Protein AF-0000000081655761 (afdb_homodimer)

Foldseek 3Di:
DDPCPPPPPPPPPPPPPPPPPDPPPPPVPPPPQPKDWAAFAEWEKEAQDPVVVQCCCCVPVNWDKDDWDDDVVQQWIWMWTDDPRHIYIYTYGHDDPHPCVVVCVVVVGIGTAAIEIEMQDVQSVVVVCVVVVFDWPDPAFDQDPVRWTKIWTDCVSVVNHTYIYTHD/DDPPPPPPPPPPPPPPPPPPPDPPPPPVPPPPQPKDWAAFAEWEKEAQDPVVVQCCCCVPVNWDKDDWDDDVVQQWIWMWTDDPRHIYIYTYGHDDDHPCVVVCVVVVGIGTAAIEIEMQDVQSVVVVCVVVVFDWPDPAFDQDPVRWTKIWTDCVSVVNHTYIYTHD

Organism: Saccoglossus kowalevskii (NCBI:txid10224)

Structure (mmCIF, N/CA/C/O backbone):
data_AF-0000000081655761-model_v1
#
loop_
_entity.id
_entity.type
_entity.pdbx_description
1 polymer 'Methylmalonyl-CoA epimerase, mitochondrial-like'
#
loop_
_atom_site.group_PDB
_atom_site.id
_atom_site.type_symbol
_atom_site.label_atom_id
_atom_site.label_alt_id
_atom_site.label_comp_id
_atom_site.label_asym_id
_atom_site.label_entity_id
_atom_site.label_seq_id
_atom_site.pdbx_PDB_ins_code
_atom_site.Cartn_x
_atom_site.Cartn_y
_atom_site.Cartn_z
_atom_site.occupancy
_atom_site.B_iso_or_equiv
_atom_site.auth_seq_id
_atom_site.auth_comp_id
_atom_site.auth_asym_id
_atom_site.auth_atom_id
_atom_site.pdbx_PDB_model_num
ATOM 1 N N . MET A 1 1 ? 43.906 56.625 86.812 1 27.97 1 MET A N 1
ATOM 2 C CA . MET A 1 1 ? 43.844 56.688 85.375 1 27.97 1 MET A CA 1
ATOM 3 C C . MET A 1 1 ? 43.531 55.344 84.75 1 27.97 1 MET A C 1
ATOM 5 O O . MET A 1 1 ? 44.125 54.344 85.125 1 27.97 1 MET A O 1
ATOM 9 N N . ALA A 1 2 ? 42.25 55.281 84 1 29.67 2 ALA A N 1
ATOM 10 C CA . ALA A 1 2 ? 41.156 54.406 83.562 1 29.67 2 ALA A CA 1
ATOM 11 C C . ALA A 1 2 ? 41.625 53.5 82.438 1 29.67 2 ALA A C 1
ATOM 13 O O . ALA A 1 2 ? 42.125 54 81.375 1 29.67 2 ALA A O 1
ATOM 14 N N . PHE A 1 3 ? 42.188 52.25 82.625 1 26.73 3 PHE A N 1
ATOM 15 C CA . PHE A 1 3 ? 42.75 51.156 81.875 1 26.73 3 PHE A CA 1
ATOM 16 C C . PHE A 1 3 ? 41.688 50.594 80.875 1 26.73 3 PHE A C 1
ATOM 18 O O . PHE A 1 3 ? 40.719 50 81.312 1 26.73 3 PHE A O 1
ATOM 25 N N . PHE A 1 4 ? 41.312 51.281 79.688 1 28.03 4 PHE A N 1
ATOM 26 C CA . PHE A 1 4 ? 40.281 51.156 78.688 1 28.03 4 PHE A CA 1
ATOM 27 C C . PHE A 1 4 ? 40.5 49.906 77.875 1 28.03 4 PHE A C 1
ATOM 29 O O . PHE A 1 4 ? 41.312 49.875 76.938 1 28.03 4 PHE A O 1
ATOM 36 N N . LEU A 1 5 ? 40.656 48.688 78.5 1 27.91 5 LEU A N 1
ATOM 37 C CA . LEU A 1 5 ? 40.969 47.5 77.75 1 27.91 5 LEU A CA 1
ATOM 38 C C . LEU A 1 5 ? 39.875 47.219 76.75 1 27.91 5 LEU A C 1
ATOM 40 O O . LEU A 1 5 ? 38.719 47.125 77.062 1 27.91 5 LEU A O 1
ATOM 44 N N . ARG A 1 6 ? 40.031 47.625 75.438 1 26.81 6 ARG A N 1
ATOM 45 C CA . ARG A 1 6 ? 39.281 47.594 74.188 1 26.81 6 ARG A CA 1
ATOM 46 C C . ARG A 1 6 ? 39.031 46.188 73.688 1 26.81 6 ARG A C 1
ATOM 48 O O . ARG A 1 6 ? 39.969 45.438 73.375 1 26.81 6 ARG A O 1
ATOM 55 N N . THR A 1 7 ? 38.219 45.344 74.438 1 25.72 7 THR A N 1
ATOM 56 C CA . THR A 1 7 ? 37.969 43.969 74.125 1 25.72 7 THR A CA 1
ATOM 57 C C . THR A 1 7 ? 37.312 43.844 72.688 1 25.72 7 THR A C 1
ATOM 59 O O . THR A 1 7 ? 36.281 44.469 72.438 1 25.72 7 THR A O 1
ATOM 62 N N . ALA A 1 8 ? 38.125 43.531 71.625 1 26.42 8 ALA A N 1
ATOM 63 C CA . ALA A 1 8 ? 37.875 43.375 70.188 1 26.42 8 ALA A CA 1
ATOM 64 C C . ALA A 1 8 ? 36.812 42.312 69.938 1 26.42 8 ALA A C 1
ATOM 66 O O . ALA A 1 8 ? 36.969 41.156 70.312 1 26.42 8 ALA A O 1
ATOM 67 N N . CYS A 1 9 ? 35.5 42.656 70 1 26.42 9 CYS A N 1
ATOM 68 C CA . CYS A 1 9 ? 34.344 41.812 69.812 1 26.42 9 CYS A CA 1
ATOM 69 C C . CYS A 1 9 ? 34.375 41.188 68.375 1 26.42 9 CYS A C 1
ATOM 71 O O . CYS A 1 9 ? 34.406 41.906 67.375 1 26.42 9 CYS A O 1
ATOM 73 N N . ARG A 1 10 ? 35.156 40.094 68.188 1 26 10 ARG A N 1
ATOM 74 C CA . ARG A 1 10 ? 35.25 39.375 66.875 1 26 10 ARG A CA 1
ATOM 75 C C . ARG A 1 10 ? 33.875 39 66.375 1 26 10 ARG A C 1
ATOM 77 O O . ARG A 1 10 ? 33.156 38.25 67.062 1 26 10 ARG A O 1
ATOM 84 N N . THR A 1 11 ? 33.125 39.906 65.75 1 25.73 11 THR A N 1
ATOM 85 C CA . THR A 1 11 ? 31.781 39.688 65.188 1 25.73 11 THR A CA 1
ATOM 86 C C . THR A 1 11 ? 31.828 38.594 64.125 1 25.73 11 THR A C 1
ATOM 88 O O . THR A 1 11 ? 32.625 38.656 63.219 1 25.73 11 THR A O 1
ATOM 91 N N . PHE A 1 12 ? 31.641 37.281 64.5 1 29.95 12 PHE A N 1
ATOM 92 C CA . PHE A 1 12 ? 31.547 36.156 63.562 1 29.95 12 PHE A CA 1
ATOM 93 C C . PHE A 1 12 ? 30.422 36.375 62.562 1 29.95 12 PHE A C 1
ATOM 95 O O . PHE A 1 12 ? 29.266 36.562 62.938 1 29.95 12 PHE A O 1
ATOM 102 N N . VAL A 1 13 ? 30.609 37.094 61.469 1 25.14 13 VAL A N 1
ATOM 103 C CA . VAL A 1 13 ? 29.641 37.312 60.375 1 25.14 13 VAL A CA 1
ATOM 104 C C . VAL A 1 13 ? 29.25 35.969 59.781 1 25.14 13 VAL A C 1
ATOM 106 O O . VAL A 1 13 ? 30.094 35.219 59.312 1 25.14 13 VAL A O 1
ATOM 109 N N . ARG A 1 14 ? 28.375 35.188 60.438 1 24.53 14 ARG A N 1
ATOM 110 C CA . ARG A 1 14 ? 27.859 33.969 59.844 1 24.53 14 ARG A CA 1
ATOM 111 C C . ARG A 1 14 ? 27.328 34.219 58.438 1 24.53 14 ARG A C 1
ATOM 113 O O . ARG A 1 14 ? 26.469 35.062 58.219 1 24.53 14 ARG A O 1
ATOM 120 N N . SER A 1 15 ? 28.156 34.25 57.375 1 24.36 15 SER A N 1
ATOM 121 C CA . SER A 1 15 ? 27.734 34.344 55.969 1 24.36 15 SER A CA 1
ATOM 122 C C . SER A 1 15 ? 26.625 33.344 55.688 1 24.36 15 SER A C 1
ATOM 124 O O . SER A 1 15 ? 26.766 32.125 55.938 1 24.36 15 SER A O 1
ATOM 126 N N . SER A 1 16 ? 25.359 33.656 55.938 1 26.89 16 SER A N 1
ATOM 127 C CA . SER A 1 16 ? 24.203 32.875 55.531 1 26.89 16 SER A CA 1
ATOM 128 C C . SER A 1 16 ? 24.312 32.406 54.062 1 26.89 16 SER A C 1
ATOM 130 O O . SER A 1 16 ? 24.516 33.25 53.188 1 26.89 16 SER A O 1
ATOM 132 N N . ALA A 1 17 ? 24.922 31.25 53.812 1 27.45 17 ALA A N 1
ATOM 133 C CA . ALA A 1 17 ? 24.938 30.609 52.5 1 27.45 17 ALA A CA 1
ATOM 134 C C . ALA A 1 17 ? 23.547 30.609 51.875 1 27.45 17 ALA A C 1
ATOM 136 O O . ALA A 1 17 ? 22.594 30.109 52.5 1 27.45 17 ALA A O 1
ATOM 137 N N . VAL A 1 18 ? 23.141 31.703 51.219 1 28.3 18 VAL A N 1
ATOM 138 C CA . VAL A 1 18 ? 21.953 31.703 50.375 1 28.3 18 VAL A CA 1
ATOM 139 C C . VAL A 1 18 ? 21.922 30.438 49.5 1 28.3 18 VAL A C 1
ATOM 141 O O . VAL A 1 18 ? 22.859 30.156 48.781 1 28.3 18 VAL A O 1
ATOM 144 N N . TYR A 1 19 ? 21.5 29.312 50.031 1 26.25 19 TYR A N 1
ATOM 145 C CA . TYR A 1 19 ? 21.219 28.172 49.156 1 26.25 19 TYR A CA 1
ATOM 146 C C . TYR A 1 19 ? 20.469 28.625 47.906 1 26.25 19 TYR A C 1
ATOM 148 O O . TYR A 1 19 ? 19.406 29.25 48 1 26.25 19 TYR A O 1
ATOM 156 N N . VAL A 1 20 ? 21.203 29.141 46.875 1 26.88 20 VAL A N 1
ATOM 157 C CA . VAL A 1 20 ? 20.578 29.312 45.562 1 26.88 20 VAL A CA 1
ATOM 158 C C . VAL A 1 20 ? 19.688 28.109 45.25 1 26.88 20 VAL A C 1
ATOM 160 O O . VAL A 1 20 ? 20.125 26.969 45.344 1 26.88 20 VAL A O 1
ATOM 163 N N . ASN A 1 21 ? 18.422 28.203 45.625 1 27.94 21 ASN A N 1
ATOM 164 C CA . ASN A 1 21 ? 17.391 27.297 45.094 1 27.94 21 ASN A CA 1
ATOM 165 C C . ASN A 1 21 ? 17.672 26.875 43.656 1 27.94 21 ASN A C 1
ATOM 167 O O . ASN A 1 21 ? 17.953 27.719 42.812 1 27.94 21 ASN A O 1
ATOM 171 N N . GLN A 1 22 ? 18.25 25.703 43.5 1 26.77 22 GLN A N 1
ATOM 172 C CA . GLN A 1 22 ? 18.344 25.047 42.188 1 26.77 22 GLN A CA 1
ATOM 173 C C . GLN A 1 22 ? 17.125 25.359 41.312 1 26.77 22 GLN A C 1
ATOM 175 O O . GLN A 1 22 ? 15.984 25.25 41.781 1 26.77 22 GLN A O 1
ATOM 180 N N . SER A 1 23 ? 17.266 26.312 40.406 1 28.2 23 SER A N 1
ATOM 181 C CA . SER A 1 23 ? 16.312 26.531 39.312 1 28.2 23 SER A CA 1
ATOM 182 C C . SER A 1 23 ? 15.641 25.219 38.875 1 28.2 23 SER A C 1
ATOM 184 O O . SER A 1 23 ? 16.312 24.188 38.781 1 28.2 23 SER A O 1
ATOM 186 N N . SER A 1 24 ? 14.445 25 39.344 1 32.25 24 SER A N 1
ATOM 187 C CA . SER A 1 24 ? 13.57 24 38.75 1 32.25 24 SER A CA 1
ATOM 188 C C . SER A 1 24 ? 13.812 23.891 37.25 1 32.25 24 SER A C 1
ATOM 190 O O . SER A 1 24 ? 13.734 24.891 36.531 1 32.25 24 SER A O 1
ATOM 192 N N . ILE A 1 25 ? 14.758 23.172 36.844 1 31.38 25 ILE A N 1
ATOM 193 C CA . ILE A 1 25 ? 14.781 22.781 35.438 1 31.38 25 ILE A CA 1
ATOM 194 C C . ILE A 1 25 ? 13.352 22.594 34.938 1 31.38 25 ILE A C 1
ATOM 196 O O . ILE A 1 25 ? 12.57 21.844 35.531 1 31.38 25 ILE A O 1
ATOM 200 N N . CYS A 1 26 ? 12.727 23.719 34.531 1 31.94 26 CYS A N 1
ATOM 201 C CA . CYS A 1 26 ? 11.539 23.531 33.688 1 31.94 26 CYS A CA 1
ATOM 202 C C . CYS A 1 26 ? 11.633 22.266 32.844 1 31.94 26 CYS A C 1
ATOM 204 O O . CYS A 1 26 ? 12.508 22.156 32 1 31.94 26 CYS A O 1
ATOM 206 N N . THR A 1 27 ? 11.625 21.156 33.531 1 32.91 27 THR A N 1
ATOM 207 C CA . THR A 1 27 ? 11.328 20.062 32.625 1 32.91 27 THR A CA 1
ATOM 208 C C . THR A 1 27 ? 10.391 20.531 31.5 1 32.91 27 THR A C 1
ATOM 210 O O . THR A 1 27 ? 9.312 21.047 31.781 1 32.91 27 THR A O 1
ATOM 213 N N . SER A 1 28 ? 10.93 21.203 30.547 1 32.25 28 SER A N 1
ATOM 214 C CA . SER A 1 28 ? 10.164 21.328 29.312 1 32.25 28 SER A CA 1
ATOM 215 C C . SER A 1 28 ? 9.18 20.172 29.156 1 32.25 28 SER A C 1
ATOM 217 O O . SER A 1 28 ? 9.578 19.016 29.062 1 32.25 28 SER A O 1
ATOM 219 N N . ALA A 1 29 ? 8.211 20.031 29.969 1 36.75 29 ALA A N 1
ATOM 220 C CA . ALA A 1 29 ? 7.105 19.172 29.547 1 36.75 29 ALA A CA 1
ATOM 221 C C . ALA A 1 29 ? 7.039 19.062 28.016 1 36.75 29 ALA A C 1
ATOM 223 O O . ALA A 1 29 ? 6.82 20.078 27.328 1 36.75 29 ALA A O 1
ATOM 224 N N . GLY A 1 30 ? 7.941 18.438 27.359 1 40.56 30 GLY A N 1
ATOM 225 C CA . GLY A 1 30 ? 7.84 18.219 25.938 1 40.56 30 GLY A CA 1
ATOM 226 C C . GLY A 1 30 ? 6.418 18.297 25.422 1 40.56 30 GLY A C 1
ATOM 227 O O . GLY A 1 30 ? 5.512 17.688 25.984 1 40.56 30 GLY A O 1
ATOM 228 N N . ILE A 1 31 ? 5.852 19.391 25.031 1 46.41 31 ILE A N 1
ATOM 229 C CA . ILE A 1 31 ? 4.582 19.594 24.344 1 46.41 31 ILE A CA 1
ATOM 230 C C . ILE A 1 31 ? 4.133 18.281 23.688 1 46.41 31 ILE A C 1
ATOM 232 O O . ILE A 1 31 ? 4.832 17.734 22.828 1 46.41 31 ILE A O 1
ATOM 236 N N . LYS A 1 32 ? 3.592 17.375 24.484 1 51.97 32 LYS A N 1
ATOM 237 C CA . LYS A 1 32 ? 2.941 16.188 23.953 1 51.97 32 LYS A CA 1
ATOM 238 C C . LYS A 1 32 ? 2.312 16.453 22.594 1 51.97 32 LYS A C 1
ATOM 240 O O . LYS A 1 32 ? 1.54 17.406 22.438 1 51.97 32 LYS A O 1
ATOM 245 N N . ALA A 1 33 ? 2.736 15.82 21.562 1 63.88 33 ALA A N 1
ATOM 246 C CA . ALA A 1 33 ? 2.09 15.898 20.25 1 63.88 33 ALA A CA 1
ATOM 247 C C . ALA A 1 33 ? 0.571 15.82 20.391 1 63.88 33 ALA A C 1
ATOM 249 O O . ALA A 1 33 ? 0.047 14.984 21.125 1 63.88 33 ALA A O 1
ATOM 250 N N . ALA A 1 34 ? -0.163 16.812 20.031 1 89.31 34 ALA A N 1
ATOM 251 C CA . ALA A 1 34 ? -1.617 16.938 20.062 1 89.31 34 ALA A CA 1
ATOM 252 C C . ALA A 1 34 ? -2.287 15.742 19.406 1 89.31 34 ALA A C 1
ATOM 254 O O . ALA A 1 34 ? -3.457 15.453 19.672 1 89.31 34 ALA A O 1
ATOM 255 N N . TRP A 1 35 ? -1.54 14.93 18.75 1 97.56 35 TRP A N 1
ATOM 256 C CA . TRP A 1 35 ? -2.033 13.734 18.062 1 97.56 35 TRP A CA 1
ATOM 257 C C . TRP A 1 35 ? -0.888 12.773 17.75 1 97.56 35 TRP A C 1
ATOM 259 O O . TRP A 1 35 ? 0.281 13.172 17.766 1 97.56 35 TRP A O 1
ATOM 269 N N . ASN A 1 36 ? -1.199 11.445 17.562 1 97.69 36 ASN A N 1
ATOM 270 C CA . ASN A 1 36 ? -0.206 10.438 17.203 1 97.69 36 ASN A CA 1
ATOM 271 C C . ASN A 1 36 ? -0.595 9.703 15.922 1 97.69 36 ASN A C 1
ATOM 273 O O . ASN A 1 36 ? -1.773 9.422 15.703 1 97.69 36 ASN A O 1
ATOM 277 N N . LEU A 1 37 ? 0.43 9.398 15.148 1 98.44 37 LEU A N 1
ATOM 278 C CA . LEU A 1 37 ? 0.277 8.523 13.992 1 98.44 37 LEU A CA 1
ATOM 279 C C . LEU A 1 37 ? 0.093 7.07 14.422 1 98.44 37 LEU A C 1
ATOM 281 O O . LEU A 1 37 ? 0.781 6.598 15.328 1 98.44 37 LEU A O 1
ATOM 285 N N . GLY A 1 38 ? -0.856 6.426 13.812 1 98.31 38 GLY A N 1
ATOM 286 C CA . GLY A 1 38 ? -1.116 5.031 14.133 1 98.31 38 GLY A CA 1
ATOM 287 C C . GLY A 1 38 ? -0.684 4.074 13.039 1 98.31 38 GLY A C 1
ATOM 288 O O . GLY A 1 38 ? 0.324 4.305 12.367 1 98.31 38 GLY A O 1
ATOM 289 N N . LYS A 1 39 ? -1.31 2.938 12.977 1 98.81 39 LYS A N 1
ATOM 290 C CA . LYS A 1 39 ? -0.961 1.835 12.086 1 98.81 39 LYS A CA 1
ATOM 291 C C . LYS A 1 39 ? -1.511 2.07 10.68 1 98.81 39 LYS A C 1
ATOM 293 O O . LYS A 1 39 ? -2.363 2.938 10.477 1 98.81 39 LYS A O 1
ATOM 298 N N . LEU A 1 40 ? -0.975 1.364 9.695 1 98.94 40 LEU A N 1
ATOM 299 C CA . LEU A 1 40 ? -1.586 1.279 8.375 1 98.94 40 LEU A CA 1
ATOM 300 C C . LEU A 1 40 ? -2.898 0.504 8.43 1 98.94 40 LEU A C 1
ATOM 302 O O . LEU A 1 40 ? -2.9 -0.701 8.695 1 98.94 40 LEU A O 1
ATOM 306 N N . ASN A 1 41 ? -3.98 1.204 8.227 1 98.88 41 ASN A N 1
ATOM 307 C CA . ASN A 1 41 ? -5.293 0.573 8.312 1 98.88 41 ASN A CA 1
ATOM 308 C C . ASN A 1 41 ? -5.555 -0.332 7.109 1 98.88 41 ASN A C 1
ATOM 310 O O . ASN A 1 41 ? -5.988 -1.475 7.273 1 98.88 41 ASN A O 1
ATOM 314 N N . HIS A 1 42 ? -5.336 0.209 5.926 1 98.94 42 HIS A N 1
ATOM 315 C CA . HIS A 1 42 ? -5.488 -0.573 4.703 1 98.94 42 HIS A CA 1
ATOM 316 C C . HIS A 1 42 ? -4.766 0.089 3.533 1 98.94 42 HIS A C 1
ATOM 318 O O . HIS A 1 42 ? -4.375 1.255 3.619 1 98.94 42 HIS A O 1
ATOM 324 N N . VAL A 1 43 ? -4.488 -0.659 2.529 1 98.94 43 VAL A N 1
ATOM 325 C CA . VAL A 1 43 ? -4.094 -0.201 1.201 1 98.94 43 VAL A CA 1
ATOM 326 C C . VAL A 1 43 ? -5.238 -0.418 0.217 1 98.94 43 VAL A C 1
ATOM 328 O O . VAL A 1 43 ? -5.793 -1.517 0.133 1 98.94 43 VAL A O 1
ATOM 331 N N . ALA A 1 44 ? -5.582 0.616 -0.508 1 98.94 44 ALA A N 1
ATOM 332 C CA . ALA A 1 44 ? -6.684 0.5 -1.462 1 98.94 44 ALA A CA 1
ATOM 333 C C . ALA A 1 44 ? -6.16 0.241 -2.873 1 98.94 44 ALA A C 1
ATOM 335 O O . ALA A 1 44 ? -5.172 0.842 -3.295 1 98.94 44 ALA A O 1
ATOM 336 N N . ILE A 1 45 ? -6.781 -0.649 -3.551 1 98.94 45 ILE A N 1
ATOM 337 C CA . ILE A 1 45 ? -6.523 -0.993 -4.945 1 98.94 45 ILE A CA 1
ATOM 338 C C . ILE A 1 45 ? -7.789 -0.779 -5.773 1 98.94 45 ILE A C 1
ATOM 340 O O . ILE A 1 45 ? -8.836 -1.348 -5.469 1 98.94 45 ILE A O 1
ATOM 344 N N . ALA A 1 46 ? -7.727 0.079 -6.77 1 98.94 46 ALA A N 1
ATOM 345 C CA . ALA A 1 46 ? -8.82 0.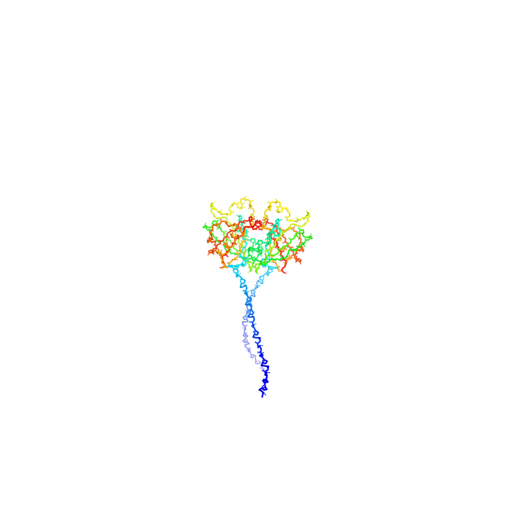204 -7.73 1 98.94 46 ALA A CA 1
ATOM 346 C C . ALA A 1 46 ? -8.758 -0.892 -8.789 1 98.94 46 ALA A C 1
ATOM 348 O O . ALA A 1 46 ? -7.695 -1.132 -9.375 1 98.94 46 ALA A O 1
ATOM 349 N N . VAL A 1 47 ? -9.852 -1.547 -9 1 98.88 47 VAL A N 1
ATOM 350 C CA . VAL A 1 47 ? -9.852 -2.666 -9.938 1 98.88 47 VAL A CA 1
ATOM 351 C C . VAL A 1 47 ? -11.016 -2.521 -10.914 1 98.88 47 VAL A C 1
ATOM 353 O O . VAL A 1 47 ? -12.102 -2.076 -10.539 1 98.88 47 VAL A O 1
ATOM 356 N N . PRO A 1 48 ? -10.844 -2.873 -12.18 1 98.5 48 PRO A N 1
ATOM 357 C CA . PRO A 1 48 ? -11.93 -2.775 -13.156 1 98.5 48 PRO A CA 1
ATOM 358 C C . PRO A 1 48 ? -12.945 -3.904 -13.023 1 98.5 48 PRO A C 1
ATOM 360 O O . PRO A 1 48 ? -14.078 -3.781 -13.5 1 98.5 48 PRO A O 1
ATOM 363 N N . ASP A 1 49 ? -12.508 -5.039 -12.391 1 98.31 49 ASP A N 1
ATOM 364 C CA . ASP A 1 49 ? -13.328 -6.23 -12.203 1 98.31 49 ASP A CA 1
ATOM 365 C C . ASP A 1 49 ? -13.156 -6.801 -10.797 1 98.31 49 ASP A C 1
ATOM 367 O O . ASP A 1 49 ? -12.18 -7.492 -10.516 1 98.31 49 ASP A O 1
ATOM 371 N N . LEU A 1 50 ? -14.125 -6.516 -9.977 1 98.44 50 LEU A N 1
ATOM 372 C CA . LEU A 1 50 ? -14.047 -6.848 -8.562 1 98.44 50 LEU A CA 1
ATOM 373 C C . LEU A 1 50 ? -14 -8.359 -8.359 1 98.44 50 LEU A C 1
ATOM 375 O O . LEU A 1 50 ? -13.234 -8.852 -7.527 1 98.44 50 LEU A O 1
ATOM 379 N N . GLU A 1 51 ? -14.812 -9.078 -9.039 1 98.12 51 GLU A N 1
ATOM 380 C CA . GLU A 1 51 ? -14.875 -10.531 -8.906 1 98.12 51 GLU A CA 1
ATOM 381 C C . GLU A 1 51 ? -13.555 -11.18 -9.32 1 98.12 51 GLU A C 1
ATOM 383 O O . GLU A 1 51 ? -13.039 -12.055 -8.617 1 98.12 51 GLU A O 1
ATOM 388 N N . LYS A 1 52 ? -13.047 -10.773 -10.43 1 97.75 52 LYS A N 1
ATOM 389 C CA . LYS A 1 52 ? -11.781 -11.312 -10.914 1 97.75 52 LYS A CA 1
ATOM 390 C C . LYS A 1 52 ? -10.656 -11.062 -9.914 1 97.75 52 LYS A C 1
ATOM 392 O O . LYS A 1 52 ? -9.875 -11.961 -9.609 1 97.75 52 LYS A O 1
ATOM 397 N N . ALA A 1 53 ? -10.57 -9.852 -9.422 1 98.31 53 ALA A N 1
ATOM 398 C CA . ALA A 1 53 ? -9.539 -9.516 -8.445 1 98.31 53 ALA A CA 1
ATOM 399 C C . ALA A 1 53 ? -9.719 -10.328 -7.164 1 98.31 53 ALA A C 1
ATOM 401 O O . ALA A 1 53 ? -8.742 -10.836 -6.605 1 98.31 53 ALA A O 1
ATOM 402 N N . SER A 1 54 ? -10.953 -10.438 -6.695 1 98.56 54 SER A N 1
ATOM 403 C CA . SER A 1 54 ? -11.234 -11.203 -5.484 1 98.56 54 SER A CA 1
ATOM 404 C C . SER A 1 54 ? -10.805 -12.664 -5.641 1 98.56 54 SER A C 1
ATOM 406 O O . SER A 1 54 ? -10.242 -13.25 -4.719 1 98.56 54 SER A O 1
ATOM 408 N N . LYS A 1 55 ? -11.07 -13.227 -6.754 1 97.44 55 LYS A N 1
ATOM 409 C CA . LYS A 1 55 ? -10.734 -14.625 -7.027 1 97.44 55 LYS A CA 1
ATOM 410 C C . LYS A 1 55 ? -9.227 -14.844 -6.969 1 97.44 55 LYS A C 1
ATOM 412 O O . LYS A 1 55 ? -8.766 -15.867 -6.457 1 97.44 55 LYS A O 1
ATOM 417 N N . MET A 1 56 ? -8.5 -13.922 -7.5 1 96.62 56 MET A N 1
ATOM 418 C CA . MET A 1 56 ? -7.043 -14.031 -7.469 1 96.62 56 MET A CA 1
ATOM 419 C C . MET A 1 56 ? -6.531 -14.117 -6.035 1 96.62 56 MET A C 1
ATOM 421 O O . MET A 1 56 ? -5.75 -15.008 -5.703 1 96.62 56 MET A O 1
ATOM 425 N N . TYR A 1 57 ? -6.988 -13.227 -5.195 1 98 57 TYR A N 1
ATOM 426 C CA . TYR A 1 57 ? -6.516 -13.203 -3.814 1 98 57 TYR A CA 1
ATOM 427 C C . TYR A 1 57 ? -7.055 -14.383 -3.027 1 98 57 TYR A C 1
ATOM 429 O O . TYR A 1 57 ? -6.348 -14.969 -2.205 1 98 57 TYR A O 1
ATOM 437 N N . ARG A 1 58 ? -8.281 -14.781 -3.291 1 97.69 58 ARG A N 1
ATOM 438 C CA . ARG A 1 58 ? -8.93 -15.867 -2.557 1 97.69 58 ARG A CA 1
ATOM 439 C C . ARG A 1 58 ? -8.414 -17.219 -3.02 1 97.69 58 ARG A C 1
ATOM 441 O O . ARG A 1 58 ? -7.914 -18.016 -2.215 1 97.69 58 ARG A O 1
ATOM 448 N N . ASP A 1 59 ? -8.492 -17.531 -4.324 1 96.12 59 ASP A N 1
ATOM 449 C CA . ASP A 1 59 ? -8.312 -18.875 -4.863 1 96.12 59 ASP A CA 1
ATOM 450 C C . ASP A 1 59 ? -6.848 -19.141 -5.203 1 96.12 59 ASP A C 1
ATOM 452 O O . ASP A 1 59 ? -6.395 -20.281 -5.164 1 96.12 59 ASP A O 1
ATOM 456 N N . VAL A 1 60 ? -6.129 -18.094 -5.52 1 95.31 60 VAL A N 1
ATOM 457 C CA . VAL A 1 60 ? -4.746 -18.281 -5.941 1 95.31 60 VAL A CA 1
ATOM 458 C C . VAL A 1 60 ? -3.807 -18.016 -4.77 1 95.31 60 VAL A C 1
ATOM 460 O O . VAL A 1 60 ? -2.975 -18.859 -4.422 1 95.31 60 VAL A O 1
ATOM 463 N N . LEU A 1 61 ? -3.996 -16.859 -4.094 1 96.88 61 LEU A N 1
ATOM 464 C CA . LEU A 1 61 ? -3.076 -16.484 -3.025 1 96.88 61 LEU A CA 1
ATOM 465 C C . LEU A 1 61 ? -3.523 -17.078 -1.692 1 96.88 61 LEU A C 1
ATOM 467 O O . LEU A 1 61 ? -2.75 -17.125 -0.732 1 96.88 61 LEU A O 1
ATOM 471 N N . GLY A 1 62 ? -4.789 -17.516 -1.611 1 96.81 62 GLY A N 1
ATOM 472 C CA . GLY A 1 62 ? -5.266 -18.203 -0.424 1 96.81 62 GLY A CA 1
ATOM 473 C C . GLY A 1 62 ? -5.621 -17.25 0.711 1 96.81 62 GLY A C 1
ATOM 474 O O . GLY A 1 62 ? -5.613 -17.656 1.878 1 96.81 62 GLY A O 1
ATOM 475 N N . ALA A 1 63 ? -5.891 -16.016 0.401 1 98.06 63 ALA A N 1
ATOM 476 C CA . ALA A 1 63 ? -6.254 -15.039 1.418 1 98.06 63 ALA A CA 1
ATOM 477 C C . ALA A 1 63 ? -7.715 -15.195 1.837 1 98.06 63 ALA A C 1
ATOM 479 O O . ALA A 1 63 ? -8.516 -15.789 1.105 1 98.06 63 ALA A O 1
ATOM 480 N N . LYS A 1 64 ? -7.973 -14.742 3.092 1 98.44 64 LYS A N 1
ATOM 481 C CA . LYS A 1 64 ? -9.367 -14.523 3.473 1 98.44 64 LYS A CA 1
ATOM 482 C C . LYS A 1 64 ? -9.93 -13.273 2.803 1 98.44 64 LYS A C 1
ATOM 484 O O . LYS A 1 64 ? -9.375 -12.18 2.951 1 98.44 64 LYS A O 1
ATOM 489 N N . VAL A 1 65 ? -11.023 -13.398 2.066 1 98.75 65 VAL A N 1
ATOM 490 C CA . VAL A 1 65 ? -11.602 -12.336 1.251 1 98.75 65 VAL A CA 1
ATOM 491 C C . VAL A 1 65 ? -13.062 -12.125 1.632 1 98.75 65 VAL A C 1
ATOM 493 O O . VAL A 1 65 ? -13.828 -13.086 1.752 1 98.75 65 VAL A O 1
ATOM 496 N N . SER A 1 66 ? -13.484 -10.922 1.88 1 98.81 66 SER A N 1
ATOM 497 C CA . SER A 1 66 ? -14.859 -10.617 2.264 1 98.81 66 SER A CA 1
ATOM 498 C C . SER A 1 66 ? -15.789 -10.656 1.058 1 98.81 66 SER A C 1
ATOM 500 O O . SER A 1 66 ? -15.336 -10.719 -0.085 1 98.81 66 SER A O 1
ATOM 502 N N . GLU A 1 67 ? -17.078 -10.648 1.347 1 98.5 67 GLU A N 1
ATOM 503 C CA . GLU A 1 67 ? -18.062 -10.406 0.296 1 98.5 67 GLU A CA 1
ATOM 504 C C . GLU A 1 67 ? -18.016 -8.953 -0.176 1 98.5 67 GLU A C 1
ATOM 506 O O . GLU A 1 67 ? -17.656 -8.062 0.586 1 98.5 67 GLU A O 1
ATOM 511 N N . PRO A 1 68 ? -18.375 -8.766 -1.442 1 98.75 68 PRO A N 1
ATOM 512 C CA . PRO A 1 68 ? -18.484 -7.379 -1.9 1 98.75 68 PRO A CA 1
ATOM 513 C C . PRO A 1 68 ? -19.562 -6.598 -1.156 1 98.75 68 PRO A C 1
ATOM 515 O O . PRO A 1 68 ? -20.625 -7.152 -0.823 1 98.75 68 PRO A O 1
ATOM 518 N N . VAL A 1 69 ? -19.328 -5.344 -0.834 1 98.62 69 VAL A N 1
ATOM 519 C CA . VAL A 1 69 ? -20.281 -4.441 -0.189 1 98.62 69 VAL A CA 1
ATOM 520 C C . VAL A 1 69 ? -20.438 -3.18 -1.033 1 98.62 69 VAL A C 1
ATOM 522 O O . VAL A 1 69 ? -19.484 -2.439 -1.253 1 98.62 69 VAL A O 1
ATOM 525 N N . PRO A 1 70 ? -21.641 -2.949 -1.566 1 98.44 70 PRO A N 1
ATOM 526 C CA . PRO A 1 70 ? -21.891 -1.686 -2.262 1 98.44 70 PRO A CA 1
ATOM 527 C C . PRO A 1 70 ? -22.016 -0.502 -1.305 1 98.44 70 PRO A C 1
ATOM 529 O O . PRO A 1 70 ? -22.656 -0.623 -0.253 1 98.44 70 PRO A O 1
ATOM 532 N N . LEU A 1 71 ? -21.375 0.585 -1.586 1 97.88 71 LEU A N 1
ATOM 533 C CA . LEU A 1 71 ? -21.469 1.843 -0.853 1 97.88 71 LEU A CA 1
ATOM 534 C C . LEU A 1 71 ? -21.875 2.984 -1.779 1 97.88 71 LEU A C 1
ATOM 536 O O . LEU A 1 71 ? -21.047 3.844 -2.107 1 97.88 71 LEU A O 1
ATOM 540 N N . PRO A 1 72 ? -23.125 3.066 -2.137 1 97.19 72 PRO A N 1
ATOM 541 C CA . PRO A 1 72 ? -23.594 4.031 -3.137 1 97.19 72 PRO A CA 1
ATOM 542 C C . PRO A 1 72 ? -23.25 5.473 -2.768 1 97.19 72 PRO A C 1
ATOM 544 O O . PRO A 1 72 ? -22.922 6.281 -3.645 1 97.19 72 PRO A O 1
ATOM 547 N N . GLU A 1 73 ? -23.297 5.824 -1.491 1 95.38 73 GLU A N 1
ATOM 548 C CA . GLU A 1 73 ? -23.016 7.188 -1.047 1 95.38 73 GLU A CA 1
ATOM 549 C C . GLU A 1 73 ? -21.562 7.559 -1.294 1 95.38 73 GLU A C 1
ATOM 551 O O . GLU A 1 73 ? -21.219 8.742 -1.36 1 95.38 73 GLU A O 1
ATOM 556 N N . HIS A 1 74 ? -20.75 6.566 -1.479 1 96.44 74 HIS A N 1
ATOM 557 C CA . HIS A 1 74 ? -19.328 6.809 -1.701 1 96.44 74 HIS A CA 1
ATOM 558 C C . HIS A 1 74 ? -18.922 6.469 -3.133 1 96.44 74 HIS A C 1
ATOM 560 O O . HIS A 1 74 ? -17.75 6.59 -3.502 1 96.44 74 HIS A O 1
ATOM 566 N N . GLY A 1 75 ? -19.859 5.941 -3.932 1 97.81 75 GLY A N 1
ATOM 567 C CA . GLY 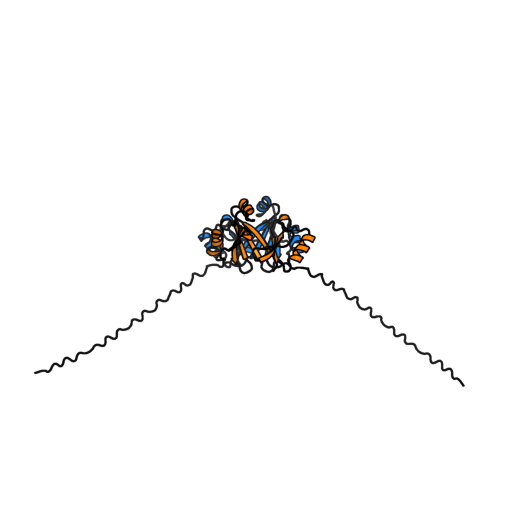A 1 75 ? -19.656 5.691 -5.348 1 97.81 75 GLY A CA 1
ATOM 568 C C . GLY A 1 75 ? -18.75 4.508 -5.621 1 97.81 75 GLY A C 1
ATOM 569 O O . GLY A 1 75 ? -18.078 4.461 -6.656 1 97.81 75 GLY A O 1
ATOM 570 N N . VAL A 1 76 ? -18.641 3.547 -4.629 1 98.62 76 VAL A N 1
ATOM 571 C CA . VAL A 1 76 ? -17.75 2.408 -4.84 1 98.62 76 VAL A CA 1
ATOM 572 C C . VAL A 1 76 ? -18.391 1.143 -4.273 1 98.62 76 VAL A C 1
ATOM 574 O O . VAL A 1 76 ? -19.297 1.217 -3.451 1 98.62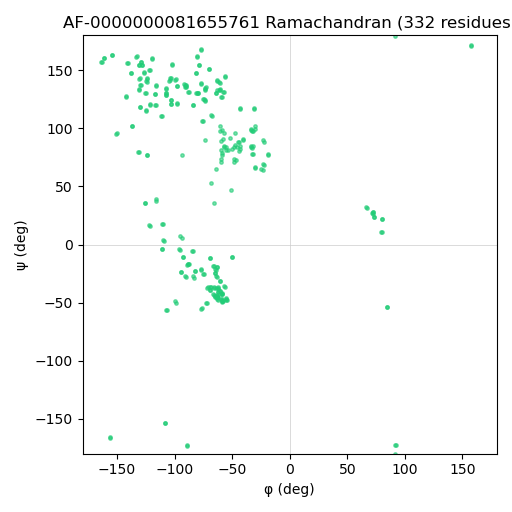 76 VAL A O 1
ATOM 577 N N . SER A 1 77 ? -18 0.017 -4.773 1 98.75 77 SER A N 1
ATOM 578 C CA . SER A 1 77 ? -18.109 -1.276 -4.102 1 98.75 77 SER A CA 1
ATOM 579 C C . SER A 1 77 ? -16.75 -1.721 -3.555 1 98.75 77 SER A C 1
ATOM 581 O O . SER A 1 77 ? -15.719 -1.517 -4.195 1 98.75 77 SER A O 1
ATOM 583 N N . THR A 1 78 ? -16.797 -2.359 -2.402 1 98.69 78 THR A N 1
ATOM 584 C CA . THR A 1 78 ? -15.523 -2.713 -1.776 1 98.69 78 THR A CA 1
ATOM 585 C C . THR A 1 78 ? -15.477 -4.203 -1.449 1 98.69 78 THR A C 1
ATOM 587 O O . THR A 1 78 ? -16.516 -4.828 -1.237 1 98.69 78 THR A O 1
ATOM 590 N N . VAL A 1 79 ? -14.352 -4.809 -1.494 1 98.81 79 VAL A N 1
ATOM 591 C CA . VAL A 1 79 ? -13.977 -6.121 -0.975 1 98.81 79 VAL A CA 1
ATOM 592 C C . VAL A 1 79 ? -12.695 -6 -0.152 1 98.81 79 VAL A C 1
ATOM 594 O O . VAL A 1 79 ? -11.766 -5.297 -0.544 1 98.81 79 VAL A O 1
ATOM 597 N N . PHE A 1 80 ? -12.641 -6.656 0.966 1 98.88 80 PHE A N 1
ATOM 598 C CA . PHE A 1 80 ? -11.445 -6.621 1.799 1 98.88 80 PHE A CA 1
ATOM 599 C C . PHE A 1 80 ? -10.703 -7.949 1.729 1 98.88 80 PHE A C 1
ATOM 601 O O . PHE A 1 80 ? -11.32 -9.016 1.75 1 98.88 80 PHE A O 1
ATOM 608 N N . ILE A 1 81 ? -9.406 -7.883 1.568 1 98.81 81 ILE A N 1
ATOM 609 C CA . ILE A 1 81 ? -8.469 -8.992 1.693 1 98.81 81 ILE A CA 1
ATOM 610 C C . ILE A 1 81 ? -7.742 -8.906 3.031 1 98.81 81 ILE A C 1
ATOM 612 O O . ILE A 1 81 ? -7.059 -7.918 3.309 1 98.81 81 ILE A O 1
ATOM 616 N N . GLU A 1 82 ? -7.844 -9.875 3.844 1 98.69 82 GLU A N 1
ATOM 617 C CA . GLU A 1 82 ? -7.188 -9.875 5.148 1 98.69 82 GLU A CA 1
ATOM 618 C C . GLU A 1 82 ? -5.773 -10.438 5.055 1 98.69 82 GLU A C 1
ATOM 620 O O . GLU A 1 82 ? -5.562 -11.516 4.492 1 98.69 82 GLU A O 1
ATOM 625 N N . LEU A 1 83 ? -4.82 -9.703 5.648 1 98.62 83 LEU A N 1
ATOM 626 C CA . LEU A 1 83 ? -3.436 -10.164 5.648 1 98.62 83 LEU A CA 1
ATOM 627 C C . LEU A 1 83 ? -2.908 -10.312 7.07 1 98.62 83 LEU A C 1
ATOM 629 O O . LEU A 1 83 ? -1.699 -10.43 7.281 1 98.62 83 LEU A O 1
ATOM 633 N N . GLY A 1 84 ? -3.766 -10.344 8.086 1 97.69 84 GLY A N 1
ATOM 634 C CA . GLY A 1 84 ? -3.391 -10.523 9.477 1 97.69 84 GLY A CA 1
ATOM 635 C C . GLY A 1 84 ? -2.996 -9.234 10.164 1 97.69 84 GLY A C 1
ATOM 636 O O . GLY A 1 84 ? -3.574 -8.867 11.188 1 97.69 84 GLY A O 1
ATOM 637 N N . ASN A 1 85 ? -2.059 -8.508 9.602 1 98.75 85 ASN A N 1
ATOM 638 C CA . ASN A 1 85 ? -1.58 -7.273 10.219 1 98.75 85 ASN A CA 1
ATOM 639 C C . ASN A 1 85 ? -2.314 -6.055 9.672 1 98.75 85 ASN A C 1
ATOM 641 O O . ASN A 1 85 ? -2.305 -4.988 10.289 1 98.75 85 ASN A O 1
ATOM 645 N N . THR A 1 86 ? -2.854 -6.09 8.539 1 98.81 86 THR A N 1
ATOM 646 C CA . THR A 1 86 ? -3.623 -5.055 7.855 1 98.81 86 THR A CA 1
ATOM 647 C C . THR A 1 86 ? -4.559 -5.668 6.82 1 98.81 86 THR A C 1
ATOM 649 O O . THR A 1 86 ? -4.84 -6.871 6.863 1 98.81 86 THR A O 1
ATOM 652 N N . LYS A 1 87 ? -5.109 -4.766 5.906 1 98.81 87 LYS A N 1
ATOM 653 C CA . LYS A 1 87 ? -6.016 -5.234 4.859 1 98.81 87 LYS A CA 1
ATOM 654 C C . LYS A 1 87 ? -5.707 -4.559 3.525 1 98.81 87 LYS A C 1
ATOM 656 O O . LYS A 1 87 ? -5.199 -3.434 3.496 1 98.81 87 LYS A O 1
ATOM 661 N N . LEU A 1 88 ? -5.93 -5.301 2.498 1 98.88 88 LEU A N 1
ATOM 662 C CA . LEU A 1 88 ? -6.141 -4.672 1.201 1 98.88 88 LEU A CA 1
ATOM 663 C C . LEU A 1 88 ? -7.625 -4.402 0.96 1 98.88 88 LEU A C 1
ATOM 665 O O . LEU A 1 88 ? -8.469 -5.23 1.302 1 98.88 88 LEU A O 1
ATOM 669 N N . GLU A 1 89 ? -7.922 -3.285 0.457 1 98.88 89 GLU A N 1
ATOM 670 C CA . GLU A 1 89 ? -9.281 -2.924 0.066 1 98.88 89 GLU A CA 1
ATOM 671 C C . GLU A 1 89 ? -9.406 -2.812 -1.45 1 98.88 89 GLU A C 1
ATOM 673 O O . GLU A 1 89 ? -8.82 -1.917 -2.064 1 98.88 89 GLU A O 1
ATOM 678 N N . LEU A 1 90 ? -10.109 -3.715 -2.086 1 98.88 90 LEU A N 1
ATOM 679 C CA . LEU A 1 90 ? -10.438 -3.596 -3.502 1 98.88 90 LEU A CA 1
ATOM 680 C C . LEU A 1 90 ? -11.609 -2.646 -3.713 1 98.88 90 LEU A C 1
ATOM 682 O O . LEU A 1 90 ? -12.625 -2.74 -3.018 1 98.88 90 LEU A O 1
ATOM 686 N N . LEU A 1 91 ? -11.445 -1.7 -4.637 1 98.88 91 LEU A N 1
ATOM 687 C CA . LEU A 1 91 ? -12.461 -0.709 -4.973 1 98.88 91 LEU A CA 1
ATOM 688 C C . LEU A 1 91 ? -12.914 -0.865 -6.422 1 98.88 91 LEU A C 1
ATOM 690 O O . LEU A 1 91 ? -12.086 -0.958 -7.328 1 98.88 91 LEU A O 1
ATOM 694 N N . HIS A 1 92 ? -14.141 -0.929 -6.637 1 98.88 92 HIS A N 1
ATOM 695 C CA . HIS A 1 92 ? -14.75 -0.869 -7.961 1 98.88 92 HIS A CA 1
ATOM 696 C C . HIS A 1 92 ? -15.781 0.246 -8.039 1 98.88 92 HIS A C 1
ATOM 698 O O . HIS A 1 92 ? -16.562 0.446 -7.105 1 98.88 92 HIS A O 1
ATOM 704 N N . PRO A 1 93 ? -15.836 0.977 -9.172 1 98.75 93 PRO A N 1
ATOM 705 C CA . PRO A 1 93 ? -16.797 2.074 -9.305 1 98.75 93 PRO A CA 1
ATOM 706 C C . PRO A 1 93 ? -18.25 1.607 -9.188 1 98.75 93 PRO A C 1
ATOM 708 O O . PRO A 1 93 ? -18.578 0.521 -9.664 1 98.75 93 PRO A O 1
ATOM 711 N N . LEU A 1 94 ? -18.984 2.396 -8.516 1 98.44 94 LEU A N 1
ATOM 712 C CA . LEU A 1 94 ? -20.438 2.188 -8.414 1 98.44 94 LEU A CA 1
ATOM 713 C C . LEU A 1 94 ? -21.188 3.469 -8.734 1 98.44 94 LEU A C 1
ATOM 715 O O . LEU A 1 94 ? -20.969 4.508 -8.117 1 98.44 94 LEU A O 1
ATOM 719 N N . GLY A 1 95 ? -22.016 3.461 -9.781 1 96.25 95 GLY A N 1
ATOM 720 C CA . GLY A 1 95 ? -22.797 4.625 -10.172 1 96.25 95 GLY A CA 1
ATOM 721 C C . GLY A 1 95 ? -22.078 5.5 -11.188 1 96.25 95 GLY A C 1
ATOM 722 O O . GLY A 1 95 ? -20.938 5.227 -11.555 1 96.25 95 GLY A O 1
ATOM 723 N N . GLU A 1 96 ? -22.672 6.605 -11.648 1 93.06 96 GLU A N 1
ATOM 724 C CA . GLU A 1 96 ? -22.203 7.449 -12.742 1 93.06 96 GLU A CA 1
ATOM 725 C C . GLU A 1 96 ? -21.141 8.438 -12.258 1 93.06 96 GLU A C 1
ATOM 727 O O . GLU A 1 96 ? -20.344 8.93 -13.047 1 93.06 96 GLU A O 1
ATOM 732 N N . LYS A 1 97 ? -21.109 8.742 -10.992 1 93.19 97 LYS A N 1
ATOM 733 C CA . LYS A 1 97 ? -20.188 9.758 -10.484 1 93.19 97 LYS A CA 1
ATOM 734 C C . LYS A 1 97 ? -19.172 9.141 -9.516 1 93.19 97 LYS A C 1
ATOM 736 O O . LYS A 1 97 ? -18.828 9.75 -8.508 1 93.19 97 LYS A O 1
ATOM 741 N N . SER A 1 98 ? -18.766 8.016 -9.812 1 98.12 98 SER A N 1
ATOM 742 C CA . SER A 1 98 ? -17.797 7.363 -8.93 1 98.12 98 SER A CA 1
ATOM 743 C C . SER A 1 98 ? -16.5 8.164 -8.836 1 98.12 98 SER A C 1
ATOM 745 O O . SER A 1 98 ? -15.945 8.578 -9.852 1 98.12 98 SER A O 1
ATOM 747 N N . PRO A 1 99 ? -15.992 8.375 -7.629 1 96.94 99 PRO A N 1
ATOM 748 C CA . PRO A 1 99 ? -14.758 9.141 -7.465 1 96.94 99 PRO A CA 1
ATOM 749 C C . PRO A 1 99 ? -13.531 8.406 -7.996 1 96.94 99 PRO A C 1
ATOM 751 O O . PRO A 1 99 ? -12.453 9 -8.102 1 96.94 99 PRO A O 1
ATOM 754 N N . ILE A 1 100 ? -13.602 7.078 -8.328 1 98.12 100 ILE A N 1
ATOM 755 C CA . ILE A 1 100 ? -12.406 6.355 -8.75 1 98.12 100 ILE A CA 1
ATOM 756 C C . ILE A 1 100 ? -12.5 6.031 -10.242 1 98.12 100 ILE A C 1
ATOM 758 O O . ILE A 1 100 ? -11.648 5.336 -10.789 1 98.12 100 ILE A O 1
ATOM 762 N N . GLN A 1 101 ? -13.555 6.504 -10.938 1 98.38 101 GLN A N 1
ATOM 763 C CA . GLN A 1 101 ? -13.711 6.242 -12.359 1 98.38 101 GLN A CA 1
ATOM 764 C C . GLN A 1 101 ? -12.57 6.855 -13.164 1 98.38 101 GLN A C 1
ATOM 766 O O . GLN A 1 101 ? -12.023 6.215 -14.062 1 98.38 101 GLN A O 1
ATOM 771 N N . SER A 1 102 ? -12.227 8.094 -12.867 1 98 102 SER A N 1
ATOM 772 C CA . SER A 1 102 ? -11.156 8.766 -13.594 1 98 102 SER A CA 1
ATOM 773 C C . SER A 1 102 ? -9.836 8.023 -13.445 1 98 102 SER A C 1
ATOM 775 O O . SER A 1 102 ? -9.031 7.98 -14.383 1 98 102 SER A O 1
ATOM 777 N N . PHE A 1 103 ? -9.602 7.531 -12.234 1 98.31 103 PHE A N 1
ATOM 778 C CA . PHE A 1 103 ? -8.406 6.738 -11.992 1 98.31 103 PHE A CA 1
ATOM 779 C C . PHE A 1 103 ? -8.328 5.555 -12.953 1 98.31 103 PHE A C 1
ATOM 781 O O . PHE A 1 103 ? -7.297 5.324 -13.586 1 98.31 103 PHE A O 1
ATOM 788 N N . LEU A 1 104 ? -9.414 4.824 -13.133 1 98.5 104 LEU A N 1
ATOM 789 C CA . LEU A 1 104 ? -9.445 3.629 -13.969 1 98.5 104 LEU A CA 1
ATOM 790 C C . LEU A 1 104 ? -9.43 4 -15.453 1 98.5 104 LEU A C 1
ATOM 792 O O . LEU A 1 104 ? -8.977 3.213 -16.281 1 98.5 104 LEU A O 1
ATOM 796 N N . ASP A 1 105 ? -9.93 5.238 -15.766 1 98.25 105 ASP A N 1
ATOM 797 C CA . ASP A 1 105 ? -9.805 5.715 -17.141 1 98.25 105 ASP A CA 1
ATOM 798 C C . ASP A 1 105 ? -8.344 5.859 -17.547 1 98.25 105 ASP A C 1
ATOM 800 O O . ASP A 1 105 ? -7.977 5.559 -18.688 1 98.25 105 ASP A O 1
ATOM 804 N N . LYS A 1 106 ? -7.535 6.297 -16.594 1 97.5 106 LYS A N 1
ATOM 805 C CA . LYS A 1 106 ? -6.109 6.5 -16.844 1 97.5 106 LYS A CA 1
ATOM 806 C C . LYS A 1 106 ? -5.332 5.195 -16.688 1 97.5 106 LYS A C 1
ATOM 808 O O . LYS A 1 106 ? -4.285 5.02 -17.312 1 97.5 106 LYS A O 1
ATOM 813 N N . LYS A 1 107 ? -5.848 4.289 -15.875 1 97.88 107 LYS A N 1
ATOM 814 C CA . LYS A 1 107 ? -5.242 2.99 -15.609 1 97.88 107 LYS A CA 1
ATOM 815 C C . LYS A 1 107 ? -6.273 1.869 -15.734 1 97.88 107 LYS A C 1
ATOM 817 O O . LYS A 1 107 ? -6.691 1.284 -14.734 1 97.88 107 LYS A O 1
ATOM 822 N N . PRO A 1 108 ? -6.57 1.456 -16.953 1 98.25 108 PRO A N 1
ATOM 823 C CA . PRO A 1 108 ? -7.672 0.522 -17.188 1 98.25 108 PRO A CA 1
ATOM 824 C C . PRO A 1 108 ? -7.434 -0.845 -16.547 1 98.25 108 PRO A C 1
ATOM 826 O O . PRO A 1 108 ? -8.391 -1.592 -16.312 1 98.25 108 PRO A O 1
ATOM 829 N N . GLY A 1 109 ? -6.176 -1.184 -16.281 1 97.94 109 GLY A N 1
ATOM 830 C CA . GLY A 1 109 ? -5.859 -2.457 -15.648 1 97.94 109 GLY A CA 1
ATOM 831 C C . GLY A 1 109 ? -5.973 -2.418 -14.133 1 97.94 109 GLY A C 1
ATOM 832 O O . GLY A 1 109 ? -5.836 -3.447 -13.469 1 97.94 109 GLY A O 1
ATOM 833 N N . GLY A 1 110 ? -6.219 -1.238 -13.555 1 98.62 110 GLY A N 1
ATOM 834 C CA . GLY A 1 110 ? -6.246 -1.073 -12.109 1 98.62 110 GLY A CA 1
ATOM 835 C C . GLY A 1 110 ? -4.906 -0.665 -11.531 1 98.62 110 GLY A C 1
ATOM 836 O O . GLY A 1 110 ? -3.971 -0.356 -12.273 1 98.62 110 GLY A O 1
ATOM 837 N N . GLY A 1 111 ? -4.91 -0.673 -10.18 1 98.75 111 GLY A N 1
ATOM 838 C CA . GLY A 1 111 ? -3.652 -0.305 -9.555 1 98.75 111 GLY A CA 1
ATOM 839 C C . GLY A 1 111 ? -3.822 0.197 -8.133 1 98.75 111 GLY A C 1
ATOM 840 O O . GLY A 1 111 ? -4.945 0.334 -7.645 1 98.75 111 GLY A O 1
ATOM 841 N N . LEU A 1 112 ? -2.707 0.361 -7.465 1 98.88 112 LEU A N 1
ATOM 842 C CA . LEU A 1 112 ? -2.67 0.939 -6.125 1 98.88 112 LEU A CA 1
ATOM 843 C C . LEU A 1 112 ? -3.264 2.344 -6.121 1 98.88 112 LEU A C 1
ATOM 845 O O . LEU A 1 112 ? -2.85 3.199 -6.91 1 98.88 112 LEU A O 1
ATOM 849 N N . HIS A 1 113 ? -4.238 2.59 -5.227 1 98.81 113 HIS A N 1
ATOM 850 C CA . HIS A 1 113 ? -4.996 3.838 -5.266 1 98.81 113 HIS A CA 1
ATOM 851 C C . HIS A 1 113 ? -4.598 4.758 -4.121 1 98.81 113 HIS A C 1
ATOM 853 O O . HIS A 1 113 ? -4.25 5.922 -4.344 1 98.81 113 HIS A O 1
ATOM 859 N N . HIS A 1 114 ? -4.707 4.277 -2.852 1 98.88 114 HIS A N 1
ATOM 860 C CA . HIS A 1 114 ? -4.34 5.117 -1.715 1 98.88 114 HIS A CA 1
ATOM 861 C C . HIS A 1 114 ? -3.932 4.27 -0.515 1 98.88 114 HIS A C 1
ATOM 863 O O . HIS A 1 114 ? -4.156 3.055 -0.501 1 98.88 114 HIS A O 1
ATOM 869 N N . LEU A 1 115 ? -3.262 4.867 0.437 1 98.88 115 LEU A N 1
ATOM 870 C CA . LEU A 1 115 ? -2.977 4.332 1.764 1 98.88 115 LEU A CA 1
ATOM 871 C C . LEU A 1 115 ? -3.867 4.984 2.816 1 98.88 115 LEU A C 1
ATOM 873 O O . LEU A 1 115 ? -4.102 6.195 2.773 1 98.88 115 LEU A O 1
ATOM 877 N N . CYS A 1 116 ? -4.289 4.164 3.746 1 98.88 116 CYS A N 1
ATOM 878 C CA . CYS A 1 116 ? -5.012 4.711 4.887 1 98.88 116 CYS A CA 1
ATOM 879 C C . CYS A 1 116 ? -4.25 4.469 6.184 1 98.88 116 CYS A C 1
ATOM 881 O O . CYS A 1 116 ? -3.986 3.32 6.551 1 98.88 116 CYS A O 1
ATOM 883 N N . ILE A 1 117 ? -3.904 5.547 6.848 1 98.88 117 ILE A N 1
ATOM 884 C CA . ILE A 1 117 ? -3.182 5.469 8.109 1 98.88 117 ILE A CA 1
ATOM 885 C C . ILE A 1 117 ? -4.047 6.031 9.234 1 98.88 117 ILE A C 1
ATOM 887 O O . ILE A 1 117 ? -4.672 7.082 9.078 1 98.88 117 ILE A O 1
ATOM 891 N N . GLU A 1 118 ? -4.047 5.344 10.352 1 98.81 118 GLU A N 1
ATOM 892 C CA . GLU A 1 118 ? -4.859 5.781 11.484 1 98.81 118 GLU A CA 1
ATOM 893 C C . GLU A 1 118 ? -4.156 6.883 12.273 1 98.81 118 GLU A C 1
ATOM 895 O O . GLU A 1 118 ? -2.924 6.922 12.336 1 98.81 118 GLU A O 1
ATOM 900 N N . VAL A 1 119 ? -4.953 7.758 12.82 1 98.75 119 VAL A N 1
ATOM 901 C CA . VAL A 1 119 ? -4.504 8.734 13.805 1 98.75 119 VAL A CA 1
ATOM 902 C C . VAL A 1 119 ? -5.422 8.695 15.031 1 98.75 119 VAL A C 1
ATOM 904 O O . VAL A 1 119 ? -6.578 8.273 14.93 1 98.75 119 VAL A O 1
ATOM 907 N N . ASP A 1 120 ? -4.98 9.125 16.172 1 98.56 120 ASP A N 1
ATOM 908 C CA . ASP A 1 120 ? -5.789 9 17.375 1 98.56 120 ASP A CA 1
ATOM 909 C C . ASP A 1 120 ? -6.621 10.25 17.625 1 98.56 120 ASP A C 1
ATOM 911 O O . ASP A 1 120 ? -7.488 10.266 18.5 1 98.56 120 ASP A O 1
ATOM 915 N N . ASN A 1 121 ? -6.359 11.289 16.906 1 98.44 121 ASN A N 1
ATOM 916 C CA . ASN A 1 121 ? -7.129 12.523 16.922 1 98.44 121 ASN A CA 1
ATOM 917 C C . ASN A 1 121 ? -7.082 13.234 15.57 1 98.44 121 ASN A C 1
ATOM 919 O O . ASN A 1 121 ? -6.176 14.023 15.312 1 98.44 121 ASN A O 1
ATOM 923 N N . ILE A 1 122 ? -8.078 13.016 14.727 1 98.44 122 ILE A N 1
ATOM 924 C CA . ILE A 1 122 ? -8.047 13.438 13.328 1 98.44 122 ILE A CA 1
ATOM 925 C C . ILE A 1 122 ? -8.117 14.961 13.25 1 98.44 122 ILE A C 1
ATOM 927 O O . ILE A 1 122 ? -7.469 15.578 12.398 1 98.44 122 ILE A O 1
ATOM 931 N N . ASN A 1 123 ? -8.867 15.609 14.125 1 98 123 ASN A N 1
ATOM 932 C CA . ASN A 1 123 ? -8.992 17.062 14.086 1 98 123 ASN A CA 1
ATOM 933 C C . ASN A 1 123 ? -7.676 17.75 14.422 1 98 123 ASN A C 1
ATOM 935 O O . ASN A 1 123 ? -7.27 18.688 13.734 1 98 123 ASN A O 1
ATOM 939 N N . GLU A 1 124 ? -7.008 17.25 15.398 1 97.94 124 GLU A N 1
ATOM 940 C CA . GLU A 1 124 ? -5.715 17.812 15.766 1 97.94 124 GLU A CA 1
ATOM 941 C C . GLU A 1 124 ? -4.664 17.516 14.695 1 97.94 124 GLU A C 1
ATOM 943 O O . GLU A 1 124 ? -3.799 18.344 14.422 1 97.94 124 GLU A O 1
ATOM 948 N N . ALA A 1 125 ? -4.723 16.312 14.133 1 98.06 125 ALA A N 1
ATOM 949 C CA . ALA A 1 125 ? -3.803 15.961 13.055 1 98.06 125 ALA A CA 1
ATOM 950 C C . ALA A 1 125 ? -3.957 16.922 11.875 1 98.06 125 ALA A C 1
ATOM 952 O O . ALA A 1 125 ? -2.971 17.469 11.383 1 98.06 125 ALA A O 1
ATOM 953 N N . VAL A 1 126 ? -5.176 17.141 11.477 1 97.88 126 VAL A N 1
ATOM 954 C CA . VAL A 1 126 ? -5.457 17.984 10.32 1 97.88 126 VAL A CA 1
ATOM 955 C C . VAL A 1 126 ? -4.988 19.406 10.602 1 97.88 126 VAL A C 1
ATOM 957 O O . VAL A 1 126 ? -4.379 20.047 9.734 1 97.88 126 VAL A O 1
ATOM 960 N N . LYS A 1 127 ? -5.301 19.891 11.766 1 96.88 127 LYS A N 1
ATOM 961 C CA . LYS A 1 127 ? -4.836 21.219 12.156 1 96.88 127 LYS A CA 1
ATOM 962 C C . LYS A 1 127 ? -3.318 21.328 12.039 1 96.88 127 LYS A C 1
ATOM 964 O O . LYS A 1 127 ? -2.801 22.281 11.453 1 96.88 127 LYS A O 1
ATOM 969 N N . ASP A 1 128 ? -2.676 20.375 12.562 1 96.88 128 ASP A N 1
ATOM 970 C CA . ASP A 1 128 ? -1.217 20.344 12.547 1 96.88 128 ASP A CA 1
ATOM 971 C C . ASP A 1 128 ? -0.685 20.266 11.117 1 96.88 128 ASP A C 1
ATOM 973 O O . ASP A 1 128 ? 0.272 20.953 10.766 1 96.88 128 ASP A O 1
ATOM 977 N N . LEU A 1 129 ? -1.238 19.422 10.266 1 96.81 129 LEU A N 1
ATOM 978 C CA . LEU A 1 129 ? -0.83 19.266 8.875 1 96.81 129 LEU A CA 1
ATOM 979 C C . LEU A 1 129 ? -0.966 20.578 8.117 1 96.81 129 LEU A C 1
ATOM 981 O O . LEU A 1 129 ? -0.081 20.953 7.34 1 96.81 129 LEU A O 1
ATOM 985 N N . LYS A 1 130 ? -2.02 21.25 8.336 1 95.69 130 LYS A N 1
ATOM 986 C CA . LYS A 1 130 ? -2.23 22.547 7.691 1 95.69 130 LYS A CA 1
ATOM 987 C C . LYS A 1 130 ? -1.166 23.547 8.117 1 95.69 130 LYS A C 1
ATOM 989 O O . LYS A 1 130 ? -0.685 24.344 7.297 1 95.69 130 LYS A O 1
ATOM 994 N N . GLU A 1 131 ? -0.781 23.531 9.32 1 95.38 131 GLU A N 1
ATOM 995 C CA . GLU A 1 131 ? 0.267 24.406 9.828 1 95.38 131 GLU A CA 1
ATOM 996 C C . GLU A 1 131 ? 1.604 24.109 9.148 1 95.38 131 GLU A C 1
ATOM 998 O O . GLU A 1 131 ? 2.457 25 9.047 1 95.38 131 GLU A O 1
ATOM 1003 N N . HIS A 1 132 ? 1.746 22.875 8.719 1 96 132 HIS A N 1
ATOM 1004 C CA . HIS A 1 132 ? 2.963 22.469 8.023 1 96 132 HIS A CA 1
ATOM 1005 C C . HIS A 1 132 ? 2.799 22.562 6.512 1 96 132 HIS A C 1
ATOM 1007 O O . HIS A 1 132 ? 3.609 22.031 5.758 1 96 132 HIS A O 1
ATOM 1013 N N . ASN A 1 133 ? 1.69 23.109 6.02 1 95.88 133 ASN A N 1
ATOM 1014 C CA . ASN A 1 133 ? 1.419 23.406 4.617 1 95.88 133 ASN A CA 1
ATOM 1015 C C . ASN A 1 133 ? 1.183 22.141 3.811 1 95.88 133 ASN A C 1
ATOM 1017 O O . ASN A 1 133 ? 1.567 22.047 2.643 1 95.88 133 ASN A O 1
ATOM 1021 N N . ILE A 1 134 ? 0.72 21.141 4.52 1 96.56 134 ILE A N 1
ATOM 1022 C CA . ILE A 1 134 ? 0.213 19.969 3.816 1 96.56 134 ILE A CA 1
ATOM 1023 C C . ILE A 1 134 ? -1.24 20.203 3.408 1 96.56 134 ILE A C 1
ATOM 1025 O O . ILE A 1 134 ? -2.1 20.438 4.262 1 96.56 134 ILE A O 1
ATOM 1029 N N . ARG A 1 135 ? -1.507 20.156 2.17 1 96.56 135 ARG A N 1
ATOM 1030 C CA . ARG A 1 135 ? -2.844 20.438 1.66 1 96.56 135 ARG A CA 1
ATOM 1031 C C . ARG A 1 135 ? -3.781 19.266 1.892 1 96.56 135 ARG A C 1
ATOM 1033 O O . ARG A 1 135 ? -3.389 18.109 1.722 1 96.56 135 ARG A O 1
ATOM 1040 N N . THR A 1 136 ? -4.988 19.531 2.293 1 98 136 THR A N 1
ATOM 1041 C CA . THR A 1 136 ? -6.066 18.562 2.428 1 98 136 THR A CA 1
ATOM 1042 C C . THR A 1 136 ? -7.039 18.672 1.257 1 98 136 THR A C 1
ATOM 1044 O O . THR A 1 136 ? -7.152 19.719 0.631 1 98 136 THR A O 1
ATOM 1047 N N . LEU A 1 137 ? -7.734 17.625 0.952 1 96.88 137 LEU A N 1
ATOM 1048 C CA . LEU A 1 137 ? -8.617 17.625 -0.209 1 96.88 137 LEU A CA 1
ATOM 1049 C C . LEU A 1 137 ? -10.008 18.125 0.169 1 96.88 137 LEU A C 1
ATOM 1051 O O . LEU A 1 137 ? -10.828 18.422 -0.706 1 96.88 137 LEU A O 1
ATOM 1055 N N . SER A 1 138 ? -10.352 18.141 1.461 1 96.56 138 SER A N 1
ATOM 1056 C CA . SER A 1 138 ? -11.547 18.781 1.998 1 96.56 138 SER A CA 1
ATOM 1057 C C . SER A 1 138 ? -11.203 19.719 3.146 1 96.56 138 SER A C 1
ATOM 1059 O O . SER A 1 138 ? -10.164 19.578 3.791 1 96.56 138 SER A O 1
ATOM 1061 N N . PRO A 1 139 ? -12.031 20.703 3.375 1 95.81 139 PRO A N 1
ATOM 1062 C CA . PRO A 1 139 ? -11.734 21.656 4.453 1 95.81 139 PRO A CA 1
ATOM 1063 C C . PRO A 1 139 ? -11.781 21 5.836 1 95.81 139 PRO A C 1
ATOM 1065 O O . PRO A 1 139 ? -11 21.375 6.719 1 95.81 139 PRO A O 1
ATOM 1068 N N . GLU A 1 140 ? -12.695 20.094 6.031 1 97.19 140 GLU A N 1
ATOM 1069 C CA . GLU A 1 140 ? -12.883 19.391 7.293 1 97.19 140 GLU A CA 1
ATOM 1070 C C . GLU A 1 140 ? -12.977 17.875 7.062 1 97.19 140 GLU A C 1
ATOM 1072 O O . GLU A 1 140 ? -13.305 17.438 5.957 1 97.19 140 GLU A O 1
ATOM 1077 N N . PRO A 1 141 ? -12.609 17.109 8.141 1 98.06 141 PRO A N 1
ATOM 1078 C CA . PRO A 1 141 ? -12.805 15.664 8.008 1 98.06 141 PRO A CA 1
ATOM 1079 C C . PRO A 1 141 ? -14.25 15.297 7.672 1 98.06 141 PRO A C 1
ATOM 1081 O O . PRO A 1 141 ? -15.188 15.977 8.109 1 98.06 141 PRO A O 1
ATOM 1084 N N . ARG A 1 142 ? -14.336 14.258 6.863 1 97.31 142 ARG A N 1
ATOM 1085 C CA . ARG A 1 142 ? -15.641 13.711 6.504 1 97.31 142 ARG A CA 1
ATOM 1086 C C . ARG A 1 142 ? -15.758 12.25 6.938 1 97.31 142 ARG A C 1
ATOM 1088 O O . ARG A 1 142 ? -14.75 11.586 7.172 1 97.31 142 ARG A O 1
ATOM 1095 N N . ILE A 1 143 ? -17 11.812 7.027 1 96.5 143 ILE A N 1
ATOM 1096 C CA . ILE A 1 143 ? -17.188 10.406 7.352 1 96.5 143 ILE A CA 1
ATOM 1097 C C . ILE A 1 143 ? -16.875 9.547 6.133 1 96.5 143 ILE A C 1
ATOM 1099 O O . ILE A 1 143 ? -17.453 9.734 5.062 1 96.5 143 ILE A O 1
ATOM 1103 N N . GLY A 1 144 ? -15.984 8.609 6.285 1 94.56 144 GLY A N 1
ATOM 1104 C CA . GLY A 1 144 ? -15.547 7.762 5.188 1 94.56 144 GLY A CA 1
ATOM 1105 C C . GLY A 1 144 ? -16.391 6.516 5.016 1 94.56 144 GLY A C 1
ATOM 1106 O O . GLY A 1 144 ? -17.453 6.391 5.629 1 94.56 144 GLY A O 1
ATOM 1107 N N . ALA A 1 145 ? -15.961 5.66 4.152 1 88.38 145 ALA A N 1
ATOM 1108 C CA . ALA A 1 145 ? -16.688 4.453 3.75 1 88.38 145 ALA A CA 1
ATOM 1109 C C . ALA A 1 145 ? -16.875 3.506 4.93 1 88.38 145 ALA A C 1
ATOM 1111 O O . ALA A 1 145 ? -17.766 2.66 4.922 1 88.38 145 ALA A O 1
ATOM 1112 N N . HIS A 1 146 ? -16.031 3.703 5.98 1 91.38 146 HIS A N 1
ATOM 1113 C CA . HIS A 1 146 ? -16.109 2.783 7.109 1 91.38 146 HIS A CA 1
ATOM 1114 C C . HIS A 1 146 ? -16.688 3.471 8.344 1 91.38 146 HIS A C 1
ATOM 1116 O O . HIS A 1 146 ? -16.375 3.084 9.477 1 91.38 146 HIS A O 1
ATOM 1122 N N . ASN A 1 147 ? -17.328 4.574 8.188 1 94.62 147 ASN A N 1
ATOM 1123 C CA . ASN A 1 147 ? -18.109 5.293 9.188 1 94.62 147 ASN A CA 1
ATOM 1124 C C . ASN A 1 147 ? -17.219 5.949 10.234 1 94.62 147 ASN A C 1
ATOM 1126 O O . ASN A 1 147 ? -17.578 6.035 11.406 1 94.62 147 ASN A O 1
ATOM 1130 N N . LYS A 1 148 ? -16.062 6.277 9.875 1 97.88 148 LYS A N 1
ATOM 1131 C CA . LYS A 1 148 ? -15.125 7.031 10.695 1 97.88 148 LYS A CA 1
ATOM 1132 C C . LYS A 1 148 ? -14.703 8.32 10 1 97.88 148 LYS A C 1
ATOM 1134 O O . LYS A 1 148 ? -14.703 8.398 8.766 1 97.88 148 LYS A O 1
ATOM 1139 N N . PRO A 1 149 ? -14.383 9.336 10.781 1 98.62 149 PRO A N 1
ATOM 1140 C CA . PRO A 1 149 ? -13.844 10.547 10.156 1 98.62 149 PRO A CA 1
ATOM 1141 C C . PRO A 1 149 ? -12.539 10.289 9.406 1 98.62 149 PRO A C 1
ATOM 1143 O O . PRO A 1 149 ? -11.648 9.609 9.93 1 98.62 149 PRO A O 1
ATOM 1146 N N . ILE A 1 150 ? -12.477 10.828 8.203 1 98.75 150 ILE A N 1
ATOM 1147 C CA . ILE A 1 150 ? -11.273 10.664 7.398 1 98.75 150 ILE A CA 1
ATOM 1148 C C . ILE A 1 150 ? -10.867 12.008 6.797 1 98.75 150 ILE A C 1
ATOM 1150 O O . ILE A 1 150 ? -11.656 12.953 6.781 1 98.75 150 ILE A O 1
ATOM 1154 N N . MET A 1 151 ? -9.609 12.117 6.363 1 98.75 151 MET A N 1
ATOM 1155 C CA . MET A 1 151 ? -9.055 13.227 5.582 1 98.75 151 MET A CA 1
ATOM 1156 C C . MET A 1 151 ? -8.062 12.719 4.543 1 98.75 151 MET A C 1
ATOM 1158 O O . MET A 1 151 ? -7.16 11.945 4.863 1 98.75 151 MET A O 1
ATOM 1162 N N . PHE A 1 152 ? -8.289 13.117 3.307 1 98.69 152 PHE A N 1
ATOM 1163 C CA . PHE A 1 152 ? -7.309 12.844 2.262 1 98.69 152 PHE A CA 1
ATOM 1164 C C . PHE A 1 152 ? -6.301 13.984 2.15 1 98.69 152 PHE A C 1
ATOM 1166 O O . PHE A 1 152 ? -6.68 15.156 2.178 1 98.69 152 PHE A O 1
ATOM 1173 N N . LEU A 1 153 ? -5.062 13.578 2.037 1 98.44 153 LEU A N 1
ATOM 1174 C CA . LEU A 1 153 ? -3.971 14.523 1.833 1 98.44 153 LEU A CA 1
ATOM 1175 C C . LEU A 1 153 ? -3.568 14.578 0.363 1 98.44 153 LEU A C 1
ATOM 1177 O O . LEU A 1 153 ? -3.527 13.555 -0.314 1 98.44 153 LEU A O 1
ATOM 1181 N N . HIS A 1 154 ? -3.25 15.727 -0.122 1 97.56 154 HIS A N 1
ATOM 1182 C CA . HIS A 1 154 ? -2.908 15.922 -1.526 1 97.56 154 HIS A CA 1
ATOM 1183 C C . HIS A 1 154 ? -1.639 15.156 -1.895 1 97.56 154 HIS A C 1
ATOM 1185 O O . HIS A 1 154 ? -0.602 15.328 -1.248 1 97.56 154 HIS A O 1
ATOM 1191 N N . PRO A 1 155 ? -1.652 14.406 -2.959 1 97.62 155 PRO A N 1
ATOM 1192 C CA . PRO A 1 155 ? -0.514 13.555 -3.297 1 97.62 155 PRO A CA 1
ATOM 1193 C C . PRO A 1 155 ? 0.771 14.344 -3.529 1 97.62 155 PRO A C 1
ATOM 1195 O O . PRO A 1 155 ? 1.861 13.867 -3.201 1 97.62 155 PRO A O 1
ATOM 1198 N N . LYS A 1 156 ? 0.725 15.547 -4.008 1 95.62 156 LYS A N 1
ATOM 1199 C CA . LYS A 1 156 ? 1.911 16.344 -4.316 1 95.62 156 LYS A CA 1
ATOM 1200 C C . LYS A 1 156 ? 2.701 16.656 -3.051 1 95.62 156 LYS A C 1
ATOM 1202 O O . LYS A 1 156 ? 3.9 16.938 -3.115 1 95.62 156 LYS A O 1
ATOM 1207 N N . ASP A 1 157 ? 1.978 16.641 -1.931 1 95.44 157 ASP A N 1
ATOM 1208 C CA . ASP A 1 157 ? 2.635 16.969 -0.667 1 95.44 157 ASP A CA 1
ATOM 1209 C C . ASP A 1 157 ? 3.072 15.695 0.058 1 95.44 157 ASP A C 1
ATOM 1211 O O . ASP A 1 157 ? 3.709 15.758 1.112 1 95.44 157 ASP A O 1
ATOM 1215 N N . CYS A 1 158 ? 2.732 14.516 -0.491 1 96.38 158 CYS A N 1
ATOM 1216 C CA . CYS A 1 158 ? 2.984 13.242 0.169 1 96.38 158 CYS A CA 1
ATOM 1217 C C . CYS A 1 158 ? 3.777 12.305 -0.736 1 96.38 158 CYS A C 1
ATOM 1219 O O . CYS A 1 158 ? 3.533 11.102 -0.753 1 96.38 158 CYS A O 1
ATOM 1221 N N . GLY A 1 159 ? 4.699 12.875 -1.528 1 94.5 159 GLY A N 1
ATOM 1222 C CA . GLY A 1 159 ? 5.539 12.031 -2.371 1 94.5 159 GLY A CA 1
ATOM 1223 C C . GLY A 1 159 ? 4.766 11.336 -3.475 1 94.5 159 GLY A C 1
ATOM 1224 O O . GLY A 1 159 ? 5.066 10.195 -3.82 1 94.5 159 GLY A O 1
ATOM 1225 N N . GLY A 1 160 ? 3.705 11.969 -3.98 1 97.25 160 GLY A N 1
ATOM 1226 C CA . GLY A 1 160 ? 2.908 11.422 -5.07 1 97.25 160 GLY A CA 1
ATOM 1227 C C . GLY A 1 160 ? 1.917 10.367 -4.613 1 97.25 160 GLY A C 1
ATOM 1228 O O . GLY A 1 160 ? 1.354 9.641 -5.438 1 97.25 160 GLY A O 1
ATOM 1229 N N . VAL A 1 161 ? 1.719 10.203 -3.346 1 98.56 161 VAL A N 1
ATOM 1230 C CA . VAL A 1 161 ? 0.844 9.18 -2.787 1 98.56 161 VAL A CA 1
ATOM 1231 C C . VAL A 1 161 ? -0.427 9.828 -2.24 1 98.56 161 VAL A C 1
ATOM 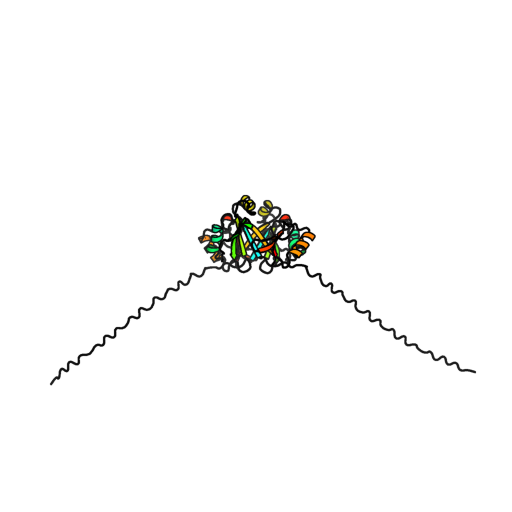1233 O O . VAL A 1 161 ? -0.363 10.836 -1.536 1 98.56 161 VAL A O 1
ATOM 1236 N N . LEU A 1 162 ? -1.589 9.305 -2.6 1 98.69 162 LEU A N 1
ATOM 1237 C CA . LEU A 1 162 ? -2.84 9.68 -1.947 1 98.69 162 LEU A CA 1
ATOM 1238 C C . LEU A 1 162 ? -2.955 9.016 -0.577 1 98.69 162 LEU A C 1
ATOM 1240 O O . LEU A 1 162 ? -3.152 7.805 -0.482 1 98.69 162 LEU A O 1
ATOM 1244 N N . VAL A 1 163 ? -2.783 9.812 0.478 1 98.75 163 VAL A N 1
ATOM 1245 C CA . VAL A 1 163 ? -2.82 9.312 1.849 1 98.75 163 VAL A CA 1
ATOM 1246 C C . VAL A 1 163 ? -4.152 9.68 2.496 1 98.75 163 VAL A C 1
ATOM 1248 O O . VAL A 1 163 ? -4.57 10.836 2.461 1 98.75 163 VAL A O 1
ATOM 1251 N N . GLU A 1 164 ? -4.824 8.695 2.977 1 98.81 164 GLU A N 1
ATOM 1252 C CA . GLU A 1 164 ? -6.016 8.859 3.805 1 98.81 164 GLU A CA 1
ATOM 1253 C C . GLU A 1 164 ? -5.68 8.734 5.289 1 98.81 164 GLU A C 1
ATOM 1255 O O . GLU A 1 164 ? -5.07 7.754 5.715 1 98.81 164 GLU A O 1
ATOM 1260 N N 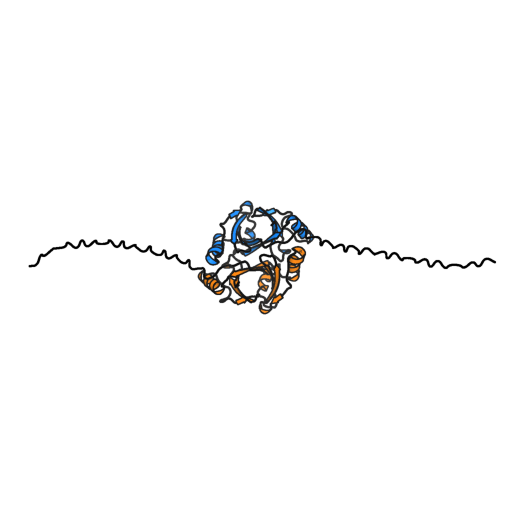. LEU A 1 165 ? -5.992 9.82 6.062 1 98.75 165 LEU A N 1
ATOM 1261 C CA . LEU A 1 165 ? -5.98 9.688 7.516 1 98.75 165 LEU A CA 1
ATOM 1262 C C . LEU A 1 165 ? -7.348 9.273 8.039 1 98.75 165 LEU A C 1
ATOM 1264 O O . LEU A 1 165 ? -8.375 9.766 7.57 1 98.75 165 LEU A O 1
ATOM 1268 N N . GLU A 1 166 ? -7.355 8.352 8.969 1 98.81 166 GLU A N 1
ATOM 1269 C CA . GLU A 1 166 ? -8.602 7.883 9.562 1 98.81 166 GLU A CA 1
ATOM 1270 C C . GLU A 1 166 ? -8.516 7.875 11.086 1 98.81 166 GLU A C 1
ATOM 1272 O O . GLU A 1 166 ? -7.52 7.43 11.656 1 98.81 166 GLU A O 1
ATOM 1277 N N . GLU A 1 167 ? -9.594 8.43 11.695 1 98.81 167 GLU A N 1
ATOM 1278 C CA . GLU A 1 167 ? -9.672 8.336 13.148 1 98.81 167 GLU A CA 1
ATOM 1279 C C . GLU A 1 167 ? -9.633 6.879 13.609 1 98.81 167 GLU A C 1
ATOM 1281 O O . GLU A 1 167 ? -10.328 6.027 13.055 1 98.81 167 GLU A O 1
ATOM 1286 N N . ALA A 1 168 ? -8.773 6.559 14.594 1 97.44 168 ALA A N 1
ATOM 1287 C CA . ALA A 1 168 ? -8.633 5.195 15.102 1 97.44 168 ALA A CA 1
ATOM 1288 C C . ALA A 1 168 ? -9.898 4.742 15.82 1 97.44 168 ALA A C 1
ATOM 1290 O O . ALA A 1 168 ? -10.609 5.559 16.406 1 97.44 168 ALA A O 1
ATOM 1291 N N . MET B 1 1 ? -23.609 -105.5 23.062 1 23.91 1 MET B N 1
ATOM 1292 C CA . MET B 1 1 ? -22.922 -104.625 22.125 1 23.91 1 MET B CA 1
ATOM 1293 C C . MET B 1 1 ? -23.547 -103.25 22.141 1 23.91 1 MET B C 1
ATOM 1295 O O . MET B 1 1 ? -24.656 -103.062 22.625 1 23.91 1 MET B O 1
ATOM 1299 N N . ALA B 1 2 ? -23.438 -102.5 20.953 1 26.92 2 ALA B N 1
ATOM 1300 C CA . ALA B 1 2 ? -22.984 -101.188 20.516 1 26.92 2 ALA B CA 1
ATOM 1301 C C . ALA B 1 2 ? -24.141 -100.188 20.469 1 26.92 2 ALA B C 1
ATOM 1303 O O . ALA B 1 2 ? -25.062 -100.312 19.656 1 26.92 2 ALA B O 1
ATOM 1304 N N . PHE B 1 3 ? -24.625 -99.625 21.625 1 27.8 3 PHE B N 1
ATOM 1305 C CA . PHE B 1 3 ? -25.656 -98.625 21.891 1 27.8 3 PHE B CA 1
ATOM 1306 C C . PHE B 1 3 ? -25.344 -97.312 21.172 1 27.8 3 PHE B C 1
ATOM 1308 O O . PHE B 1 3 ? -24.266 -96.75 21.344 1 27.8 3 PHE B O 1
ATOM 1315 N N . PHE B 1 4 ? -25.797 -97 19.875 1 28.67 4 PHE B N 1
ATOM 1316 C CA . PHE B 1 4 ? -25.672 -96.062 18.797 1 28.67 4 PHE B CA 1
ATOM 1317 C C . PHE B 1 4 ? -26.203 -94.688 19.234 1 28.67 4 PHE B C 1
ATOM 1319 O O . PHE B 1 4 ? -27.375 -94.375 18.984 1 28.67 4 PHE B O 1
ATOM 1326 N N . LEU B 1 5 ? -25.969 -94.312 20.578 1 27.41 5 LEU B N 1
ATOM 1327 C CA . LEU B 1 5 ? -26.672 -93.062 20.984 1 27.41 5 LEU B CA 1
ATOM 1328 C C . LEU B 1 5 ? -26.297 -91.875 20.078 1 27.41 5 LEU B C 1
ATOM 1330 O O . LEU B 1 5 ? -25.109 -91.625 19.906 1 27.41 5 LEU B O 1
ATOM 1334 N N . ARG B 1 6 ? -27.094 -91.562 19.047 1 27.17 6 ARG B N 1
ATOM 1335 C CA . ARG B 1 6 ? -27.219 -90.5 18.016 1 27.17 6 ARG B CA 1
ATOM 1336 C C . ARG B 1 6 ? -27.188 -89.125 18.625 1 27.17 6 ARG B C 1
ATOM 1338 O O . ARG B 1 6 ? -28.188 -88.688 19.172 1 27.17 6 ARG B O 1
ATOM 1345 N N . THR B 1 7 ? -26.219 -88.812 19.562 1 25.16 7 THR B N 1
ATOM 1346 C CA . THR B 1 7 ? -26.344 -87.5 20.234 1 25.16 7 THR B CA 1
ATOM 1347 C C . THR B 1 7 ? -26.281 -86.375 19.219 1 25.16 7 THR B C 1
ATOM 1349 O O . THR B 1 7 ? -25.344 -86.312 18.406 1 25.16 7 THR B O 1
ATOM 1352 N N . ALA B 1 8 ? -27.469 -85.75 18.828 1 27.06 8 ALA B N 1
ATOM 1353 C CA . ALA B 1 8 ? -27.844 -84.688 17.906 1 27.06 8 ALA B CA 1
ATOM 1354 C C . ALA B 1 8 ? -27.078 -83.438 18.234 1 27.06 8 ALA B C 1
ATOM 1356 O O . ALA B 1 8 ? -27.172 -82.875 19.344 1 27.06 8 ALA B O 1
ATOM 1357 N N . CYS B 1 9 ? -25.797 -83.312 17.766 1 25.23 9 CYS B N 1
ATOM 1358 C CA . CYS B 1 9 ? -24.891 -82.188 17.984 1 25.23 9 CYS B CA 1
ATOM 1359 C C . CYS B 1 9 ? -25.516 -80.875 17.531 1 25.23 9 CYS B C 1
ATOM 1361 O O . CYS B 1 9 ? -25.906 -80.75 16.375 1 25.23 9 CYS B O 1
ATOM 1363 N N . ARG B 1 10 ? -26.359 -80.188 18.375 1 26.42 10 ARG B N 1
ATOM 1364 C CA . ARG B 1 10 ? -26.984 -78.875 18.172 1 26.42 10 ARG B CA 1
ATOM 1365 C C . ARG B 1 10 ? -25.953 -77.875 17.719 1 26.42 10 ARG B C 1
ATOM 1367 O O . ARG B 1 10 ? -25.031 -77.562 18.453 1 26.42 10 ARG B O 1
ATOM 1374 N N . THR B 1 11 ? -25.484 -77.938 16.484 1 26.16 11 THR B N 1
ATOM 1375 C CA . THR B 1 11 ? -24.484 -77 15.945 1 26.16 11 THR B CA 1
ATOM 1376 C C . THR B 1 11 ? -24.984 -75.562 16.016 1 26.16 11 THR B C 1
ATOM 1378 O O . THR B 1 11 ? -26.047 -75.25 15.477 1 26.16 11 THR B O 1
ATOM 1381 N N . PHE B 1 12 ? -24.938 -74.875 17.203 1 30.05 12 PHE B N 1
ATOM 1382 C CA . PHE B 1 12 ? -25.297 -73.438 17.328 1 30.05 12 PHE B CA 1
ATOM 1383 C C . PHE B 1 12 ? -24.531 -72.625 16.312 1 30.05 12 PHE B C 1
ATOM 1385 O O . PHE B 1 12 ? -23.297 -72.625 16.25 1 30.05 12 PHE B O 1
ATOM 1392 N N . VAL B 1 13 ? -25.031 -72.375 15.117 1 25.95 13 VAL B N 1
ATOM 1393 C CA . VAL B 1 13 ? -24.5 -71.562 14.062 1 25.95 13 VAL B CA 1
ATOM 1394 C C . VAL B 1 13 ? -24.344 -70.125 14.578 1 25.95 13 VAL B C 1
ATOM 1396 O O . VAL B 1 13 ? -25.328 -69.5 14.984 1 25.95 13 VAL B O 1
ATOM 1399 N N . ARG B 1 14 ? -23.375 -69.875 15.469 1 24.08 14 ARG B N 1
ATOM 1400 C CA . ARG B 1 14 ? -23.125 -68.5 15.898 1 24.08 14 ARG B CA 1
ATOM 1401 C C . ARG B 1 14 ? -23.047 -67.562 14.695 1 24.08 14 ARG B C 1
ATOM 1403 O O . ARG B 1 14 ? -22.344 -67.812 13.727 1 24.08 14 ARG B O 1
ATOM 1410 N N . SER B 1 15 ? -24.172 -66.875 14.32 1 25.31 15 SER B N 1
ATOM 1411 C CA . SER B 1 15 ? -24.266 -65.812 13.328 1 25.31 15 SER B CA 1
ATOM 1412 C C . SER B 1 15 ? -23.188 -64.75 13.523 1 25.31 15 SER B C 1
ATOM 1414 O O . SER B 1 15 ? -23.078 -64.188 14.602 1 25.31 15 SER B O 1
ATOM 1416 N N . SER B 1 16 ? -21.922 -65.062 13.242 1 26.38 16 SER B N 1
ATOM 1417 C CA . SER B 1 16 ? -20.875 -64.062 13.344 1 26.38 16 SER B CA 1
ATOM 1418 C C . SER B 1 16 ? -21.281 -62.781 12.648 1 26.38 16 SER B C 1
ATOM 1420 O O . SER B 1 16 ? -21.594 -62.781 11.453 1 26.38 16 SER B O 1
ATOM 1422 N N . ALA B 1 17 ? -22.062 -61.906 13.375 1 27.97 17 ALA B N 1
ATOM 1423 C CA . ALA B 1 17 ? -22.344 -60.562 12.875 1 27.97 17 ALA B CA 1
ATOM 1424 C C . ALA B 1 17 ? -21.078 -59.906 12.312 1 27.97 17 ALA B C 1
ATOM 1426 O O . ALA B 1 17 ? -20.047 -59.844 12.984 1 27.97 17 ALA B O 1
ATOM 1427 N N . VAL B 1 18 ? -20.797 -60.125 11.008 1 27.98 18 VAL B N 1
ATOM 1428 C CA . VAL B 1 18 ? -19.75 -59.406 10.297 1 27.98 18 VAL B CA 1
ATOM 1429 C C . VAL B 1 18 ? -19.875 -57.906 10.602 1 27.98 18 VAL B C 1
ATOM 1431 O O . VAL B 1 18 ? -20.922 -57.281 10.352 1 27.98 18 VAL B O 1
ATOM 1434 N N . TYR B 1 19 ? -19.516 -57.469 11.805 1 25.97 19 TYR B N 1
ATOM 1435 C CA . TYR B 1 19 ? -19.422 -56 11.969 1 25.97 19 TYR B CA 1
ATOM 1436 C C . TYR B 1 19 ? -18.734 -55.375 10.766 1 25.97 19 TYR B C 1
ATOM 1438 O O . TYR B 1 19 ? -17.625 -55.75 10.414 1 25.97 19 TYR B O 1
ATOM 1446 N N . VAL B 1 20 ? -19.531 -55.094 9.672 1 27.62 20 VAL B N 1
ATOM 1447 C CA . VAL B 1 20 ? -19 -54.25 8.609 1 27.62 20 VAL B CA 1
ATOM 1448 C C . VAL B 1 20 ? -18.203 -53.094 9.219 1 27.62 20 VAL B C 1
ATOM 1450 O O . VAL B 1 20 ? -18.719 -52.375 10.078 1 27.62 20 VAL B O 1
ATOM 1453 N N . ASN B 1 21 ? -16.922 -53.281 9.438 1 27.91 21 ASN B N 1
ATOM 1454 C CA . ASN B 1 21 ? -16.016 -52.188 9.734 1 27.91 21 ASN B CA 1
ATOM 1455 C C . ASN B 1 21 ? -16.422 -50.906 8.984 1 27.91 21 ASN B C 1
ATOM 1457 O O . ASN B 1 21 ? -16.688 -50.969 7.781 1 27.91 21 ASN B O 1
ATOM 1461 N N . GLN B 1 22 ? -17.109 -50.031 9.664 1 27.56 22 GLN B N 1
ATOM 1462 C CA . GLN B 1 22 ? -17.312 -48.656 9.211 1 27.56 22 GLN B CA 1
ATOM 1463 C C . GLN B 1 22 ? -16.141 -48.156 8.375 1 27.56 22 GLN B C 1
ATOM 1465 O O . GLN B 1 22 ? -14.984 -48.344 8.758 1 27.56 22 GLN B O 1
ATOM 1470 N N . SER B 1 23 ? -16.297 -48.125 7.059 1 28.7 23 SER B N 1
ATOM 1471 C CA . SER B 1 23 ? -15.398 -47.438 6.137 1 28.7 23 SER B CA 1
ATOM 1472 C C . SER B 1 23 ? -14.781 -46.188 6.781 1 28.7 23 SER B C 1
ATOM 1474 O O . SER B 1 23 ? -15.469 -45.438 7.453 1 28.7 23 SER B O 1
ATOM 1476 N N . SER B 1 24 ? -13.578 -46.344 7.27 1 32.62 24 SER B N 1
ATOM 1477 C CA . SER B 1 24 ? -12.766 -45.156 7.586 1 32.62 24 SER B CA 1
ATOM 1478 C C . SER B 1 24 ? -13.047 -44.031 6.629 1 32.62 24 SER B C 1
ATOM 1480 O O . SER B 1 24 ? -12.953 -44.188 5.41 1 32.62 24 SER B O 1
ATOM 1482 N N . ILE B 1 25 ? -14.031 -43.281 6.863 1 32.19 25 ILE B N 1
ATOM 1483 C CA . ILE B 1 25 ? -14.094 -41.969 6.191 1 32.19 25 ILE B CA 1
ATOM 1484 C C . ILE B 1 25 ? -12.68 -41.438 5.973 1 32.19 25 ILE B C 1
ATOM 1486 O O . ILE B 1 25 ? -11.898 -41.312 6.918 1 32.19 25 ILE B O 1
ATOM 1490 N N . CYS B 1 26 ? -12.055 -41.875 4.859 1 32.22 26 CYS B N 1
ATOM 1491 C CA . CYS B 1 26 ? -10.883 -41.125 4.418 1 32.22 26 CYS B CA 1
ATOM 1492 C C . CYS B 1 26 ? -11 -39.656 4.797 1 32.22 26 CYS B C 1
ATOM 1494 O O . CYS B 1 26 ? -11.898 -38.938 4.316 1 32.22 26 CYS B O 1
ATOM 1496 N N . THR B 1 27 ? -10.977 -39.406 6.078 1 33.38 27 THR B N 1
ATOM 1497 C CA . THR B 1 27 ? -10.688 -37.969 6.258 1 33.38 27 THR B CA 1
ATOM 1498 C C . THR B 1 27 ? -9.781 -37.469 5.145 1 33.38 27 THR B C 1
ATOM 1500 O O . THR B 1 27 ? -8.703 -38 4.918 1 33.38 27 THR B O 1
ATOM 1503 N N . SER B 1 28 ? -10.344 -37.25 4.012 1 32.59 28 SER B N 1
ATOM 1504 C CA . SER B 1 28 ? -9.609 -36.406 3.076 1 32.59 28 SER B CA 1
ATOM 1505 C C . SER B 1 28 ? -8.609 -35.5 3.803 1 32.59 28 SER B C 1
ATOM 1507 O O . SER B 1 28 ? -9 -34.656 4.617 1 32.59 28 SER B O 1
ATOM 1509 N N . ALA B 1 29 ? -7.633 -36 4.441 1 37.28 29 ALA B N 1
ATOM 1510 C CA . ALA B 1 29 ? -6.523 -35.125 4.773 1 37.28 29 ALA B CA 1
ATOM 1511 C C . ALA B 1 29 ? -6.473 -33.906 3.832 1 37.28 29 ALA B C 1
ATOM 1513 O O . ALA B 1 29 ? -6.25 -34.062 2.631 1 37.28 29 ALA B O 1
ATOM 1514 N N . GLY B 1 30 ? -7.387 -33 3.871 1 40.75 30 GLY B N 1
ATOM 1515 C CA . GLY B 1 30 ? -7.312 -31.797 3.074 1 40.75 30 GLY B CA 1
ATOM 1516 C C . GLY B 1 30 ? -5.898 -31.438 2.658 1 40.75 30 GLY B C 1
ATOM 1517 O O . GLY B 1 30 ? -4.984 -31.438 3.484 1 40.75 30 GLY B O 1
ATOM 1518 N N . ILE B 1 31 ? -5.34 -31.844 1.571 1 46.31 31 ILE B N 1
ATOM 1519 C CA . ILE B 1 31 ? -4.086 -31.438 0.951 1 46.31 31 ILE B CA 1
ATOM 1520 C C . ILE B 1 31 ? -3.648 -30.078 1.508 1 46.31 31 ILE B C 1
ATOM 1522 O O . ILE B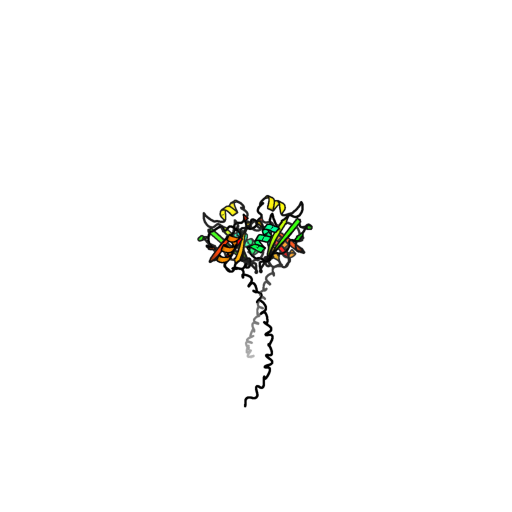 1 31 ? -4.359 -29.094 1.362 1 46.31 31 ILE B O 1
ATOM 1526 N N . LYS B 1 32 ? -3.104 -30.078 2.711 1 52.09 32 LYS B N 1
ATOM 1527 C CA . LYS B 1 32 ? -2.463 -28.875 3.26 1 52.09 32 LYS B CA 1
ATOM 1528 C C . LYS B 1 32 ? -1.846 -28.031 2.152 1 52.09 32 LYS B C 1
ATOM 1530 O O . LYS B 1 32 ? -1.088 -28.531 1.323 1 52.09 32 LYS B O 1
ATOM 1535 N N . ALA B 1 33 ? -2.293 -26.844 1.954 1 63.75 33 ALA B N 1
ATOM 1536 C CA . ALA B 1 33 ? -1.661 -25.922 1.024 1 63.75 33 ALA B CA 1
ATOM 1537 C C . ALA B 1 33 ? -0.141 -25.953 1.154 1 63.75 33 ALA B C 1
ATOM 1539 O O . ALA B 1 33 ? 0.393 -25.953 2.266 1 63.75 33 ALA B O 1
ATOM 1540 N N . ALA B 1 34 ? 0.585 -26.328 0.156 1 89.25 34 ALA B N 1
ATOM 1541 C CA . ALA B 1 34 ? 2.039 -26.422 0.07 1 89.25 34 ALA B CA 1
ATOM 1542 C C . ALA B 1 34 ? 2.709 -25.141 0.548 1 89.25 34 ALA B C 1
ATOM 1544 O O . ALA B 1 34 ? 3.881 -25.156 0.934 1 89.25 34 ALA B O 1
ATOM 1545 N N . TRP B 1 35 ? 1.968 -24.125 0.752 1 97.56 35 TRP B N 1
ATOM 1546 C CA . TRP B 1 35 ? 2.461 -22.828 1.214 1 97.56 35 TRP B CA 1
ATOM 1547 C C . TRP B 1 35 ? 1.318 -21.969 1.738 1 97.56 35 TRP B C 1
ATOM 1549 O O . TRP B 1 35 ? 0.148 -22.234 1.464 1 97.56 35 TRP B O 1
ATOM 1559 N N . ASN B 1 36 ? 1.62 -20.953 2.641 1 97.69 36 ASN B N 1
ATOM 1560 C CA . ASN B 1 36 ? 0.629 -20.031 3.18 1 97.69 36 ASN B CA 1
ATOM 1561 C C . ASN B 1 36 ? 1.012 -18.578 2.906 1 97.69 36 ASN B C 1
ATOM 1563 O O . ASN B 1 36 ? 2.189 -18.219 2.963 1 97.69 36 ASN B O 1
ATOM 1567 N N . LEU B 1 37 ? -0.008 -17.797 2.629 1 98.44 37 LEU B N 1
ATOM 1568 C CA . LEU B 1 37 ? 0.142 -16.344 2.533 1 98.44 37 LEU B CA 1
ATOM 1569 C C . LEU B 1 37 ? 0.332 -15.734 3.914 1 98.44 37 LEU B C 1
ATOM 1571 O O . LEU B 1 37 ? -0.348 -16.109 4.867 1 98.44 37 LEU B O 1
ATOM 1575 N N . GLY B 1 38 ? 1.272 -14.836 4.004 1 98.31 38 GLY B N 1
ATOM 1576 C CA . GLY B 1 38 ? 1.54 -14.172 5.27 1 98.31 38 GLY B CA 1
ATOM 1577 C C . GLY B 1 38 ? 1.104 -12.719 5.289 1 98.31 38 GLY B C 1
ATOM 1578 O O . GLY B 1 38 ? 0.089 -12.367 4.684 1 98.31 38 GLY B O 1
ATOM 1579 N N . LYS B 1 39 ? 1.74 -11.938 6.109 1 98.81 39 LYS B N 1
ATOM 1580 C CA . LYS B 1 39 ? 1.389 -10.547 6.371 1 98.81 39 LYS B CA 1
ATOM 1581 C C . LYS B 1 39 ? 1.928 -9.625 5.277 1 98.81 39 LYS B C 1
ATOM 1583 O O . LYS B 1 39 ? 2.773 -10.031 4.477 1 98.81 39 LYS B O 1
ATOM 1588 N N . LEU B 1 40 ? 1.392 -8.422 5.176 1 98.94 40 LEU B N 1
ATOM 1589 C CA . LEU B 1 40 ? 1.993 -7.359 4.379 1 98.94 40 LEU B CA 1
ATOM 1590 C C . LEU B 1 40 ? 3.309 -6.895 4.992 1 98.94 40 LEU B C 1
ATOM 1592 O O . LEU B 1 40 ? 3.32 -6.312 6.078 1 98.94 40 LEU B O 1
ATOM 1596 N N . ASN B 1 41 ? 4.383 -7.199 4.324 1 98.88 41 ASN B N 1
ATOM 1597 C CA . ASN B 1 41 ? 5.699 -6.848 4.844 1 98.88 41 ASN B CA 1
ATOM 1598 C C . ASN B 1 41 ? 5.957 -5.344 4.754 1 98.88 41 ASN B C 1
ATOM 1600 O O . ASN B 1 41 ? 6.391 -4.727 5.727 1 98.88 41 ASN B O 1
ATOM 1604 N N . HIS B 1 42 ? 5.727 -4.797 3.576 1 98.94 42 HIS B N 1
ATOM 1605 C CA . HIS B 1 42 ? 5.871 -3.359 3.375 1 98.94 42 HIS B CA 1
ATOM 1606 C C . HIS B 1 42 ? 5.137 -2.9 2.119 1 98.94 42 HIS B C 1
ATOM 1608 O O . HIS B 1 42 ? 4.742 -3.725 1.291 1 98.94 42 HIS B O 1
ATOM 1614 N N . VAL B 1 43 ? 4.855 -1.656 2.037 1 98.94 43 VAL B N 1
ATOM 1615 C CA . VAL B 1 43 ? 4.449 -0.947 0.827 1 98.94 43 VAL B CA 1
ATOM 1616 C C . VAL B 1 43 ? 5.59 -0.054 0.345 1 98.94 43 VAL B C 1
ATOM 1618 O O . VAL B 1 43 ? 6.145 0.726 1.121 1 98.94 43 VAL B O 1
ATOM 1621 N N . ALA B 1 44 ? 5.93 -0.173 -0.914 1 98.94 44 ALA B N 1
ATOM 1622 C CA . ALA B 1 44 ? 7.023 0.629 -1.454 1 98.94 44 ALA B CA 1
ATOM 1623 C C . ALA B 1 44 ? 6.496 1.867 -2.174 1 98.94 44 ALA B C 1
ATOM 1625 O O . ALA B 1 44 ? 5.5 1.794 -2.896 1 98.94 44 ALA B O 1
ATOM 1626 N N . ILE B 1 45 ? 7.117 2.963 -1.941 1 98.94 45 ILE B N 1
ATOM 1627 C CA . ILE B 1 45 ? 6.848 4.246 -2.584 1 98.94 45 ILE B CA 1
ATOM 1628 C C . ILE B 1 45 ? 8.109 4.738 -3.295 1 98.94 45 ILE B C 1
ATOM 1630 O O . ILE B 1 45 ? 9.164 4.879 -2.676 1 98.94 45 ILE B O 1
ATOM 1634 N N . ALA B 1 46 ? 8.039 4.941 -4.594 1 98.94 46 ALA B N 1
ATOM 1635 C CA . ALA B 1 46 ? 9.133 5.59 -5.32 1 98.94 46 ALA B CA 1
ATOM 1636 C C . ALA B 1 46 ? 9.055 7.105 -5.18 1 98.94 46 ALA B C 1
ATOM 1638 O O . ALA B 1 46 ? 7.992 7.703 -5.371 1 98.94 46 ALA B O 1
ATOM 1639 N N . VAL B 1 47 ? 10.148 7.703 -4.828 1 98.88 47 VAL B N 1
ATOM 1640 C CA . VAL B 1 47 ? 10.148 9.141 -4.59 1 98.88 47 VAL B CA 1
ATOM 1641 C C . VAL B 1 47 ? 11.297 9.797 -5.348 1 98.88 47 VAL B C 1
ATOM 1643 O O . VAL B 1 47 ? 12.383 9.227 -5.449 1 98.88 47 VAL B O 1
ATOM 1646 N N . PRO B 1 48 ? 11.117 10.984 -5.883 1 98.5 48 PRO B N 1
ATOM 1647 C CA . PRO B 1 48 ? 12.188 11.672 -6.605 1 98.5 48 PRO B CA 1
ATOM 1648 C C . PRO B 1 48 ? 13.219 12.305 -5.668 1 98.5 48 PRO B C 1
ATOM 1650 O O . PRO B 1 48 ? 14.344 12.586 -6.082 1 98.5 48 PRO B O 1
ATOM 1653 N N . ASP B 1 49 ? 12.789 12.555 -4.395 1 98.31 49 ASP B N 1
ATOM 1654 C CA . ASP B 1 49 ? 13.625 13.188 -3.377 1 98.31 49 ASP B CA 1
ATOM 1655 C C . ASP B 1 49 ? 13.469 12.492 -2.027 1 98.31 49 ASP B C 1
ATOM 1657 O O . ASP B 1 49 ? 12.492 12.734 -1.312 1 98.31 49 ASP B O 1
ATOM 1661 N N . LEU B 1 50 ? 14.43 11.695 -1.719 1 98.38 50 LEU B N 1
ATOM 1662 C CA . LEU B 1 50 ? 14.367 10.828 -0.545 1 98.38 50 LEU B CA 1
ATOM 1663 C C . LEU B 1 50 ? 14.328 11.656 0.736 1 98.38 50 LEU B C 1
ATOM 1665 O O . LEU B 1 50 ? 13.562 11.352 1.655 1 98.38 50 LEU B O 1
ATOM 1669 N N . GLU B 1 51 ? 15.148 12.641 0.837 1 98.12 51 GLU B N 1
ATOM 1670 C CA . GLU B 1 51 ? 15.211 13.484 2.025 1 98.12 51 GLU B CA 1
ATOM 1671 C C . GLU B 1 51 ? 13.891 14.219 2.256 1 98.12 51 GLU B C 1
ATOM 1673 O O . GLU B 1 51 ? 13.383 14.258 3.379 1 98.12 51 GLU B O 1
ATOM 1678 N N . LYS B 1 52 ? 13.375 14.805 1.228 1 97.75 52 LYS B N 1
ATOM 1679 C CA . LYS B 1 52 ? 12.109 15.516 1.33 1 97.75 52 LYS B CA 1
ATOM 1680 C C . LYS B 1 52 ? 10.992 14.594 1.797 1 97.75 52 LYS B C 1
ATOM 1682 O O . LYS B 1 52 ? 10.211 14.945 2.684 1 97.75 52 LYS B O 1
ATOM 1687 N N . ALA B 1 53 ? 10.898 13.43 1.202 1 98.25 53 ALA B N 1
ATOM 1688 C CA . ALA B 1 53 ? 9.875 12.469 1.59 1 98.25 53 ALA B CA 1
ATOM 1689 C C . ALA B 1 53 ? 10.062 12.016 3.035 1 98.25 53 ALA B C 1
ATOM 1691 O O . ALA B 1 53 ? 9.094 11.922 3.793 1 98.25 53 ALA B O 1
ATOM 1692 N N . SER B 1 54 ? 11.297 11.734 3.416 1 98.56 54 SER B N 1
ATOM 1693 C CA . SER B 1 54 ? 11.594 11.312 4.781 1 98.56 54 SER B CA 1
ATOM 1694 C C . SER B 1 54 ? 11.164 12.375 5.789 1 98.56 54 SER B C 1
ATOM 1696 O O . SER B 1 54 ? 10.602 12.055 6.84 1 98.56 54 SER B O 1
ATOM 1698 N N . LYS B 1 55 ? 11.422 13.602 5.5 1 97.38 55 LYS B N 1
ATOM 1699 C CA . LYS B 1 55 ? 11.094 14.711 6.383 1 97.38 55 LYS B CA 1
ATOM 1700 C C . LYS B 1 55 ? 9.586 14.805 6.602 1 97.38 55 LYS B C 1
ATOM 1702 O O . LYS B 1 55 ? 9.125 15.086 7.715 1 97.38 55 LYS B O 1
ATOM 1707 N N . MET B 1 56 ? 8.844 14.602 5.551 1 96.5 56 MET B N 1
ATOM 1708 C CA . MET B 1 56 ? 7.387 14.648 5.66 1 96.5 56 MET B CA 1
ATOM 1709 C C . MET B 1 56 ? 6.887 13.609 6.66 1 96.5 56 MET B C 1
ATOM 1711 O O . MET B 1 56 ? 6.105 13.938 7.559 1 96.5 56 MET B O 1
ATOM 1715 N N . TYR B 1 57 ? 7.344 12.406 6.547 1 98 57 TYR B N 1
ATOM 1716 C CA . TYR B 1 57 ? 6.883 11.328 7.422 1 98 57 TYR B CA 1
ATOM 1717 C C . TYR B 1 57 ? 7.434 11.508 8.828 1 98 57 TYR B C 1
ATOM 1719 O O . TYR B 1 57 ? 6.734 11.258 9.812 1 98 57 TYR B O 1
ATOM 1727 N N . ARG B 1 58 ? 8.664 11.961 8.953 1 97.62 58 ARG B N 1
ATOM 1728 C CA . ARG B 1 58 ? 9.32 12.109 10.25 1 97.62 58 ARG B CA 1
ATOM 1729 C C . ARG B 1 58 ? 8.805 13.344 10.984 1 97.62 58 ARG B C 1
ATOM 1731 O O . ARG B 1 58 ? 8.312 13.242 12.109 1 97.62 58 ARG B O 1
ATOM 1738 N N . ASP B 1 59 ? 8.859 14.539 10.359 1 96.06 59 ASP B N 1
ATOM 1739 C CA . ASP B 1 59 ? 8.688 15.82 11.031 1 96.06 59 ASP B CA 1
ATOM 1740 C C . ASP B 1 59 ? 7.223 16.25 11.023 1 96.06 59 ASP B C 1
ATOM 1742 O O . ASP B 1 59 ? 6.773 16.969 11.922 1 96.06 59 ASP B O 1
ATOM 1746 N N . VAL B 1 60 ? 6.492 15.797 10.031 1 95.19 60 VAL B N 1
ATOM 1747 C CA . VAL B 1 60 ? 5.109 16.234 9.914 1 95.19 60 VAL B CA 1
ATOM 1748 C C . VAL B 1 60 ? 4.176 15.164 10.469 1 95.19 60 VAL B C 1
ATOM 1750 O O . VAL B 1 60 ? 3.35 15.445 11.344 1 95.19 60 VAL B O 1
ATOM 1753 N N . LEU B 1 61 ? 4.379 13.914 10.047 1 96.81 61 LEU B N 1
ATOM 1754 C CA . LEU B 1 61 ? 3.467 12.852 10.469 1 96.81 61 LEU B CA 1
ATOM 1755 C C . LEU B 1 61 ? 3.928 12.227 11.781 1 96.81 61 LEU B C 1
ATOM 1757 O O . LEU B 1 61 ? 3.162 11.516 12.438 1 96.81 61 LEU B O 1
ATOM 1761 N N . GLY B 1 62 ? 5.191 12.453 12.141 1 96.81 62 GLY B N 1
ATOM 1762 C CA . GLY B 1 62 ? 5.68 12 13.43 1 96.81 62 GLY B CA 1
ATOM 1763 C C . GLY B 1 62 ? 6.039 10.531 13.453 1 96.81 62 GLY B C 1
ATOM 1764 O O . GLY B 1 62 ? 6.039 9.898 14.516 1 96.81 62 GLY B O 1
ATOM 1765 N N . ALA B 1 63 ? 6.309 9.961 12.312 1 98.06 63 ALA B N 1
ATOM 1766 C CA . ALA B 1 63 ? 6.676 8.555 12.227 1 98.06 63 ALA B CA 1
ATOM 1767 C C . ALA B 1 63 ? 8.141 8.344 12.609 1 98.06 63 ALA B C 1
ATOM 1769 O O . ALA B 1 63 ? 8.938 9.281 12.562 1 98.06 63 ALA B O 1
ATOM 1770 N N . LYS B 1 64 ? 8.406 7.098 13.078 1 98.44 64 LYS B N 1
ATOM 1771 C CA . LYS B 1 64 ? 9.805 6.668 13.148 1 98.44 64 LYS B CA 1
ATOM 1772 C C . LYS B 1 64 ? 10.352 6.363 11.758 1 98.44 64 LYS B C 1
ATOM 1774 O O . LYS B 1 64 ? 9.797 5.539 11.031 1 98.44 64 LYS B O 1
ATOM 1779 N N . VAL B 1 65 ? 11.445 7.004 11.367 1 98.75 65 VAL B N 1
ATOM 1780 C CA . VAL B 1 65 ? 12.016 6.93 10.023 1 98.75 65 VAL B CA 1
ATOM 1781 C C . VAL B 1 65 ? 13.477 6.512 10.102 1 98.75 65 VAL B C 1
ATOM 1783 O O . VAL B 1 65 ? 14.242 7.051 10.898 1 98.75 65 VAL B O 1
ATOM 1786 N N . SER B 1 66 ? 13.891 5.543 9.344 1 98.81 66 SER B N 1
ATOM 1787 C CA . SER B 1 66 ? 15.273 5.059 9.352 1 98.81 66 SER B CA 1
ATOM 1788 C C . SER B 1 66 ? 16.203 6 8.594 1 98.81 66 SER B C 1
ATOM 1790 O O . SER B 1 66 ? 15.734 6.91 7.902 1 98.81 66 SER B O 1
ATOM 1792 N N . GLU B 1 67 ? 17.484 5.777 8.758 1 98.5 67 GLU B N 1
ATOM 1793 C CA . GLU B 1 67 ? 18.469 6.418 7.887 1 98.5 67 GLU B CA 1
ATOM 1794 C C . GLU B 1 67 ? 18.406 5.832 6.48 1 98.5 67 GLU B C 1
ATOM 1796 O O . GLU B 1 67 ? 18.031 4.672 6.297 1 98.5 67 GLU B O 1
ATOM 1801 N N . PRO B 1 68 ? 18.766 6.668 5.512 1 98.75 68 PRO B N 1
ATOM 1802 C CA . PRO B 1 68 ? 18.859 6.113 4.16 1 98.75 68 PRO B CA 1
ATOM 1803 C C . PRO B 1 68 ? 19.938 5.039 4.043 1 98.75 68 PRO B C 1
ATOM 1805 O O . PRO B 1 68 ? 21 5.152 4.672 1 98.75 68 PRO B O 1
ATOM 1808 N N . VAL B 1 69 ? 19.703 3.99 3.303 1 98.56 69 VAL B N 1
ATOM 1809 C CA . VAL B 1 69 ? 20.641 2.914 3.029 1 98.56 69 VAL B CA 1
ATOM 1810 C C . VAL B 1 69 ? 20.812 2.736 1.521 1 98.56 69 VAL B C 1
ATOM 1812 O O . VAL B 1 69 ? 19.844 2.412 0.823 1 98.56 69 VAL B O 1
ATOM 1815 N N . PRO B 1 70 ? 21.984 2.988 0.992 1 98.44 70 PRO B N 1
ATOM 1816 C CA . PRO B 1 70 ? 22.234 2.693 -0.422 1 98.44 70 PRO B CA 1
ATOM 1817 C C . PRO B 1 70 ? 22.375 1.198 -0.698 1 98.44 70 PRO B C 1
ATOM 1819 O O . PRO B 1 70 ? 23 0.48 0.077 1 98.44 70 PRO B O 1
ATOM 1822 N N . LEU B 1 71 ? 21.719 0.7 -1.71 1 97.88 71 LEU B N 1
ATOM 1823 C CA . LEU B 1 71 ? 21.812 -0.674 -2.191 1 97.88 71 LEU B CA 1
ATOM 1824 C C . LEU B 1 71 ? 22.203 -0.708 -3.664 1 97.88 71 LEU B C 1
ATOM 1826 O O . LEU B 1 71 ? 21.391 -1.018 -4.527 1 97.88 71 LEU B O 1
ATOM 1830 N N . PRO B 1 72 ? 23.469 -0.488 -3.961 1 97.19 72 PRO B N 1
ATOM 1831 C CA . PRO B 1 72 ? 23.922 -0.349 -5.348 1 97.19 72 PRO B CA 1
ATOM 1832 C C . PRO B 1 72 ? 23.578 -1.566 -6.203 1 97.19 72 PRO B C 1
ATOM 1834 O O . PRO B 1 72 ? 23.25 -1.423 -7.387 1 97.19 72 PRO B O 1
ATOM 1837 N N . GLU B 1 73 ? 23.625 -2.764 -5.641 1 95.44 73 GLU B N 1
ATOM 1838 C CA . GLU B 1 73 ? 23.344 -3.984 -6.387 1 95.44 73 GLU B CA 1
ATOM 1839 C C . GLU B 1 73 ? 21.891 -4.039 -6.82 1 95.44 73 GLU B C 1
ATOM 1841 O O . GLU B 1 73 ? 21.547 -4.758 -7.762 1 95.44 73 GLU B O 1
ATOM 1846 N N . HIS B 1 74 ? 21.078 -3.262 -6.184 1 96.5 74 HIS B N 1
ATOM 1847 C CA . HIS B 1 74 ? 19.641 -3.252 -6.504 1 96.5 74 HIS B CA 1
ATOM 1848 C C . HIS B 1 74 ? 19.234 -1.941 -7.168 1 96.5 74 HIS B C 1
ATOM 1850 O O . HIS B 1 74 ? 18.062 -1.74 -7.488 1 96.5 74 HIS B O 1
ATOM 1856 N N . GLY B 1 75 ? 20.172 -0.99 -7.289 1 97.81 75 GLY B N 1
ATOM 1857 C CA . GLY B 1 75 ? 19.969 0.251 -8.016 1 97.81 75 GLY B CA 1
ATOM 1858 C C . GLY B 1 75 ? 19.062 1.223 -7.289 1 97.81 75 GLY B C 1
ATOM 1859 O O . GLY B 1 75 ? 18.391 2.041 -7.918 1 97.81 75 GLY B O 1
ATOM 1860 N N . VAL B 1 76 ? 18.953 1.083 -5.918 1 98.62 76 VAL B N 1
ATOM 1861 C CA . VAL B 1 76 ? 18.078 1.979 -5.184 1 98.62 76 VAL B CA 1
ATOM 1862 C C . VAL B 1 76 ? 18.719 2.373 -3.859 1 98.62 76 VAL B C 1
ATOM 1864 O O . VAL B 1 76 ? 19.641 1.703 -3.385 1 98.62 76 VAL B O 1
ATOM 1867 N N . SER B 1 77 ? 18.328 3.486 -3.322 1 98.75 77 SER B N 1
ATOM 1868 C CA . SER B 1 77 ? 18.438 3.816 -1.905 1 98.75 77 SER B CA 1
ATOM 1869 C C . SER B 1 77 ? 17.094 3.684 -1.202 1 98.75 77 SER B C 1
ATOM 1871 O O . SER B 1 77 ? 16.047 4.035 -1.766 1 98.75 77 SER B O 1
ATOM 1873 N N . THR B 1 78 ? 17.141 3.223 0.039 1 98.69 78 THR B N 1
ATOM 1874 C CA . THR B 1 78 ? 15.875 2.975 0.726 1 98.69 78 THR B CA 1
ATOM 1875 C C . THR B 1 78 ? 15.844 3.695 2.07 1 98.69 78 THR B C 1
ATOM 1877 O O . THR B 1 78 ? 16.891 3.945 2.674 1 98.69 78 THR B O 1
ATOM 1880 N N . VAL B 1 79 ? 14.719 4.129 2.506 1 98.81 79 VAL B N 1
ATOM 1881 C CA . VAL B 1 79 ? 14.352 4.586 3.84 1 98.81 79 VAL B CA 1
ATOM 1882 C C . VAL B 1 79 ? 13.078 3.879 4.293 1 98.81 79 VAL B C 1
ATOM 1884 O O . VAL B 1 79 ? 12.133 3.719 3.512 1 98.81 79 VAL B O 1
ATOM 1887 N N . PHE B 1 80 ? 13.031 3.457 5.523 1 98.88 80 PHE B N 1
ATOM 1888 C CA . PHE B 1 80 ? 11.836 2.797 6.047 1 98.88 80 PHE B CA 1
ATOM 1889 C C . PHE B 1 80 ? 11.094 3.711 7.016 1 98.88 80 PHE B C 1
ATOM 1891 O O . PHE B 1 80 ? 11.719 4.391 7.836 1 98.88 80 PHE B O 1
ATOM 1898 N N . ILE B 1 81 ? 9.797 3.789 6.863 1 98.81 81 ILE B N 1
ATOM 1899 C CA . ILE B 1 81 ? 8.867 4.418 7.797 1 98.81 81 ILE B CA 1
ATOM 1900 C C . ILE B 1 81 ? 8.141 3.342 8.602 1 98.81 81 ILE B C 1
ATOM 1902 O O . ILE B 1 81 ? 7.457 2.484 8.031 1 98.81 81 ILE B O 1
ATOM 1906 N N . GLU B 1 82 ? 8.25 3.355 9.867 1 98.62 82 GLU B N 1
ATOM 1907 C CA . GLU B 1 82 ? 7.605 2.365 10.727 1 98.62 82 GLU B CA 1
ATOM 1908 C C . GLU B 1 82 ? 6.188 2.797 11.094 1 98.62 82 GLU B C 1
ATOM 1910 O O . GLU B 1 82 ? 5.977 3.924 11.547 1 98.62 82 GLU B O 1
ATOM 1915 N N . LEU B 1 83 ? 5.238 1.857 10.93 1 98.56 83 LEU B N 1
ATOM 1916 C CA . LEU B 1 83 ? 3.855 2.148 11.289 1 98.56 83 LEU B CA 1
ATOM 1917 C C . LEU B 1 83 ? 3.342 1.157 12.328 1 98.56 83 LEU B C 1
ATOM 1919 O O . LEU B 1 83 ? 2.137 1.07 12.57 1 98.56 83 LEU B O 1
ATOM 1923 N N . GLY B 1 84 ? 4.203 0.419 13.016 1 97.62 84 GLY B N 1
ATOM 1924 C CA . GLY B 1 84 ? 3.846 -0.522 14.062 1 97.62 84 GLY B CA 1
ATOM 1925 C C . GLY B 1 84 ? 3.451 -1.887 13.531 1 97.62 84 GLY B C 1
ATOM 1926 O O . GLY B 1 84 ? 4.031 -2.902 13.914 1 97.62 84 GLY B O 1
ATOM 1927 N N . ASN B 1 85 ? 2.506 -1.94 12.609 1 98.75 85 ASN B N 1
ATOM 1928 C CA . ASN B 1 85 ? 2.027 -3.211 12.078 1 98.75 85 ASN B CA 1
ATOM 1929 C C . ASN B 1 85 ? 2.754 -3.588 10.789 1 98.75 85 ASN B C 1
ATOM 1931 O O . ASN B 1 85 ? 2.738 -4.75 10.383 1 98.75 85 ASN B O 1
ATOM 1935 N N . THR B 1 86 ? 3.285 -2.695 10.078 1 98.81 86 THR B N 1
ATOM 1936 C CA . THR B 1 86 ? 4.043 -2.85 8.844 1 98.81 86 THR B CA 1
ATOM 1937 C C . THR B 1 86 ? 4.973 -1.657 8.625 1 98.81 86 THR B C 1
ATOM 1939 O O . THR B 1 86 ? 5.25 -0.902 9.555 1 98.81 86 THR B O 1
ATOM 1942 N N . LYS B 1 87 ? 5.516 -1.549 7.344 1 98.81 87 LYS B N 1
ATOM 1943 C CA . LYS B 1 87 ? 6.414 -0.446 7.012 1 98.81 87 LYS B CA 1
ATOM 1944 C C . LYS B 1 87 ? 6.094 0.126 5.633 1 98.81 87 LYS B C 1
ATOM 1946 O O . LYS B 1 87 ? 5.586 -0.584 4.762 1 98.81 87 LYS B O 1
ATOM 1951 N N . LEU B 1 88 ? 6.32 1.385 5.531 1 98.88 88 LEU B N 1
ATOM 1952 C CA . LEU B 1 88 ? 6.52 1.961 4.207 1 98.88 88 LEU B CA 1
ATOM 1953 C C . LEU B 1 88 ? 8 1.972 3.838 1 98.88 88 LEU B C 1
ATOM 1955 O O . LEU B 1 88 ? 8.852 2.246 4.688 1 98.88 88 LEU B O 1
ATOM 1959 N N . GLU B 1 89 ? 8.289 1.644 2.662 1 98.88 89 GLU B N 1
ATOM 1960 C CA . GLU B 1 89 ? 9.641 1.708 2.123 1 98.88 89 GLU B CA 1
ATOM 1961 C C . GLU B 1 89 ? 9.758 2.787 1.05 1 98.88 89 GLU B C 1
ATOM 1963 O O . GLU B 1 89 ? 9.172 2.666 -0.026 1 98.88 89 GLU B O 1
ATOM 1968 N N . LEU B 1 90 ? 10.469 3.857 1.315 1 98.88 90 LEU B N 1
ATOM 1969 C CA . LEU B 1 90 ? 10.789 4.855 0.3 1 98.88 90 LEU B CA 1
ATOM 1970 C C . LEU B 1 90 ? 11.953 4.398 -0.568 1 98.88 90 LEU B C 1
ATOM 1972 O O . LEU B 1 90 ? 12.977 3.934 -0.05 1 98.88 90 LEU B O 1
ATOM 1976 N N . LEU B 1 91 ? 11.781 4.484 -1.882 1 98.88 91 LEU B N 1
ATOM 1977 C CA . LEU B 1 91 ? 12.789 4.102 -2.863 1 98.88 91 LEU B CA 1
ATOM 1978 C C . LEU B 1 91 ? 13.227 5.305 -3.688 1 98.88 91 LEU B C 1
ATOM 1980 O O . LEU B 1 91 ? 12.391 6.055 -4.191 1 98.88 91 LEU B O 1
ATOM 1984 N N . HIS B 1 92 ? 14.453 5.504 -3.789 1 98.88 92 HIS B N 1
ATOM 1985 C CA . HIS B 1 92 ? 15.055 6.477 -4.699 1 98.88 92 HIS B CA 1
ATOM 1986 C C . HIS B 1 92 ? 16.078 5.816 -5.605 1 98.88 92 HIS B C 1
ATOM 1988 O O . HIS B 1 92 ? 16.875 4.977 -5.152 1 98.88 92 HIS B O 1
ATOM 1994 N N . PRO B 1 93 ? 16.141 6.199 -6.902 1 98.75 93 PRO B N 1
ATOM 1995 C CA . PRO B 1 93 ? 17.094 5.586 -7.824 1 98.75 93 PRO B CA 1
ATOM 1996 C C . PRO B 1 93 ? 18.547 5.809 -7.402 1 98.75 93 PRO B C 1
ATOM 1998 O O . PRO B 1 93 ? 18.891 6.879 -6.887 1 98.75 93 PRO B O 1
ATOM 2001 N N . LEU B 1 94 ? 19.297 4.797 -7.566 1 98.44 94 LEU B N 1
ATOM 2002 C CA . LEU B 1 94 ? 20.734 4.859 -7.348 1 98.44 94 LEU B CA 1
ATOM 2003 C C . LEU B 1 94 ? 21.484 4.273 -8.531 1 98.44 94 LEU B C 1
ATOM 2005 O O . LEU B 1 94 ? 21.266 3.125 -8.914 1 98.44 94 LEU B O 1
ATOM 2009 N N . GLY B 1 95 ? 22.312 5.078 -9.211 1 96.19 95 GLY B N 1
ATOM 2010 C CA . GLY B 1 95 ? 23.078 4.629 -10.359 1 96.19 95 GLY B CA 1
ATOM 2011 C C . GLY B 1 95 ? 22.359 4.832 -11.68 1 96.19 95 GLY B C 1
ATOM 2012 O O . GLY B 1 95 ? 21.234 5.309 -11.703 1 96.19 95 GLY B O 1
ATOM 2013 N N . GLU B 1 96 ? 22.969 4.453 -12.82 1 93.06 96 GLU B N 1
ATOM 2014 C CA . GLU B 1 96 ? 22.484 4.738 -14.172 1 93.06 96 GLU B CA 1
ATOM 2015 C C . GLU B 1 96 ? 21.422 3.727 -14.602 1 93.06 96 GLU B C 1
ATOM 2017 O O . GLU B 1 96 ? 20.625 4.004 -15.5 1 93.06 96 GLU B O 1
ATOM 2022 N N . LYS B 1 97 ? 21.391 2.574 -14.016 1 93.19 97 LYS B N 1
ATOM 2023 C CA . LYS B 1 97 ? 20.469 1.526 -14.445 1 93.19 97 LYS B CA 1
ATOM 2024 C C . LYS B 1 97 ? 19.469 1.186 -13.344 1 93.19 97 LYS B C 1
ATOM 2026 O O . LYS B 1 97 ? 19.125 0.018 -13.148 1 93.19 97 LYS B O 1
ATOM 2031 N N . SER B 1 98 ? 19.031 2.131 -12.688 1 98.06 98 SER B N 1
ATOM 2032 C CA . SER B 1 98 ? 18.062 1.877 -11.609 1 98.06 98 SER B CA 1
ATOM 2033 C C . SER B 1 98 ? 16.766 1.28 -12.156 1 98.06 98 SER B C 1
ATOM 2035 O O . SER B 1 98 ? 16.203 1.792 -13.125 1 98.06 98 SER B O 1
ATOM 2037 N N . PRO B 1 99 ? 16.266 0.221 -11.531 1 96.94 99 PRO B N 1
ATOM 2038 C CA . PRO B 1 99 ? 15.031 -0.406 -12.008 1 96.94 99 PRO B CA 1
ATOM 2039 C C . PRO B 1 99 ? 13.797 0.469 -11.781 1 96.94 99 PRO B C 1
ATOM 2041 O O . PRO B 1 99 ? 12.719 0.169 -12.297 1 96.94 99 PRO B O 1
ATOM 2044 N N . ILE B 1 100 ? 13.875 1.585 -10.984 1 98.06 100 ILE B N 1
ATOM 2045 C CA . ILE B 1 100 ? 12.68 2.373 -10.695 1 98.06 100 ILE B CA 1
ATOM 2046 C C . ILE B 1 100 ? 12.766 3.717 -11.422 1 98.06 100 ILE B C 1
ATOM 2048 O O . ILE B 1 100 ? 11.906 4.582 -11.242 1 98.06 100 ILE B O 1
ATOM 2052 N N . GLN B 1 101 ? 13.82 3.949 -12.227 1 98.38 101 GLN B N 1
ATOM 2053 C CA . GLN B 1 101 ? 13.961 5.207 -12.953 1 98.38 101 GLN B CA 1
ATOM 2054 C C . GLN B 1 101 ? 12.812 5.414 -13.93 1 98.38 101 GLN B C 1
ATOM 2056 O O . GLN B 1 101 ? 12.266 6.516 -14.023 1 98.38 101 GLN B O 1
ATOM 2061 N N . SER B 1 102 ? 12.461 4.391 -14.68 1 98.06 102 SER B N 1
ATOM 2062 C CA . SER B 1 102 ? 11.383 4.504 -15.656 1 98.06 102 SER B CA 1
ATOM 2063 C C . SER B 1 102 ? 10.07 4.867 -14.984 1 98.06 102 SER B C 1
ATOM 2065 O O . SER B 1 102 ? 9.258 5.605 -15.555 1 98.06 102 SER B O 1
ATOM 2067 N N . PHE B 1 103 ? 9.844 4.262 -13.828 1 98.31 103 PHE B N 1
ATOM 2068 C CA . PHE B 1 103 ? 8.648 4.586 -13.055 1 98.31 103 PHE B CA 1
ATOM 2069 C C . PHE B 1 103 ? 8.57 6.086 -12.781 1 98.31 103 PHE B C 1
ATOM 2071 O O . PHE B 1 103 ? 7.539 6.711 -13.016 1 98.31 103 PHE B O 1
ATOM 2078 N N . LEU B 1 104 ? 9.664 6.699 -12.352 1 98.44 104 LEU B N 1
ATOM 2079 C CA . LEU B 1 104 ? 9.688 8.109 -11.984 1 98.44 104 LEU B CA 1
ATOM 2080 C C . LEU B 1 104 ? 9.664 8.992 -13.227 1 98.44 104 LEU B C 1
ATOM 2082 O O . LEU B 1 104 ? 9.211 10.141 -13.172 1 98.44 104 LEU B O 1
ATOM 2086 N N . ASP B 1 105 ? 10.156 8.445 -14.375 1 98.25 105 ASP B N 1
ATOM 2087 C CA . ASP B 1 105 ? 10.031 9.18 -15.625 1 98.25 105 ASP B CA 1
ATOM 2088 C C . ASP B 1 105 ? 8.562 9.391 -15.992 1 98.25 105 ASP B C 1
ATOM 2090 O O . ASP B 1 105 ? 8.195 10.445 -16.5 1 98.25 105 ASP B O 1
ATOM 2094 N N . LYS B 1 106 ? 7.758 8.383 -15.695 1 97.5 106 LYS B N 1
ATOM 2095 C CA . LYS B 1 106 ? 6.332 8.43 -16 1 97.5 106 LYS B CA 1
ATOM 2096 C C . LYS B 1 106 ? 5.559 9.172 -14.922 1 97.5 106 LYS B C 1
ATOM 2098 O O . LYS B 1 106 ? 4.508 9.758 -15.188 1 97.5 106 LYS B O 1
ATOM 2103 N N . LYS B 1 107 ? 6.078 9.133 -13.703 1 97.88 107 LYS B N 1
ATOM 2104 C CA . LYS B 1 107 ? 5.477 9.766 -12.531 1 97.88 107 LYS B CA 1
ATOM 2105 C C . LYS B 1 107 ? 6.508 10.594 -11.773 1 97.88 107 LYS B C 1
ATOM 2107 O O . LYS B 1 107 ? 6.938 10.211 -10.68 1 97.88 107 LYS B O 1
ATOM 2112 N N . PRO B 1 108 ? 6.805 11.797 -12.242 1 98.25 108 PRO B N 1
ATOM 2113 C CA . PRO B 1 108 ? 7.91 12.586 -11.695 1 98.25 108 PRO B CA 1
ATOM 2114 C C . PRO B 1 108 ? 7.684 12.984 -10.242 1 98.25 108 PRO B C 1
ATOM 2116 O O . PRO B 1 108 ? 8.641 13.289 -9.523 1 98.25 108 PRO B O 1
ATOM 2119 N N . GLY B 1 109 ? 6.422 12.984 -9.789 1 97.94 109 GLY B N 1
ATOM 2120 C CA . GLY B 1 109 ? 6.117 13.328 -8.406 1 97.94 109 GLY B CA 1
ATOM 2121 C C . GLY B 1 109 ? 6.242 12.156 -7.461 1 97.94 109 GLY B C 1
ATOM 2122 O O . GLY B 1 109 ? 6.113 12.32 -6.242 1 97.94 109 GLY B O 1
ATOM 2123 N N . GLY B 1 110 ? 6.488 10.953 -7.984 1 98.62 110 GLY B N 1
ATOM 2124 C CA . GLY B 1 110 ? 6.523 9.742 -7.176 1 98.62 110 GLY B CA 1
ATOM 2125 C C . GLY B 1 110 ? 5.184 9.039 -7.098 1 98.62 110 GLY B C 1
ATOM 2126 O O . GLY B 1 110 ? 4.242 9.406 -7.805 1 98.62 110 GLY B O 1
ATOM 2127 N N . GLY B 1 111 ? 5.195 8.016 -6.215 1 98.75 111 GLY B N 1
ATOM 2128 C CA . GLY B 1 111 ? 3.941 7.293 -6.074 1 98.75 111 GLY B CA 1
ATOM 2129 C C . GLY B 1 111 ? 4.121 5.887 -5.535 1 98.75 111 GLY B C 1
ATOM 2130 O O . GLY B 1 111 ? 5.25 5.43 -5.336 1 98.75 111 GLY B O 1
ATOM 2131 N N . LEU B 1 112 ? 3.006 5.27 -5.23 1 98.88 112 LEU B N 1
ATOM 2132 C CA . LEU B 1 112 ? 2.979 3.873 -4.801 1 98.88 112 LEU B CA 1
ATOM 2133 C C . LEU B 1 112 ? 3.566 2.963 -5.871 1 98.88 112 LEU B C 1
ATOM 2135 O O . LEU B 1 112 ? 3.145 3.006 -7.027 1 98.88 112 LEU B O 1
ATOM 2139 N N . HIS B 1 113 ? 4.551 2.133 -5.484 1 98.81 113 HIS B N 1
ATOM 2140 C CA . HIS B 1 113 ? 5.301 1.358 -6.469 1 98.81 113 HIS B CA 1
ATOM 2141 C C . HIS B 1 113 ? 4.91 -0.116 -6.418 1 98.81 113 HIS B C 1
ATOM 2143 O O . HIS B 1 113 ? 4.559 -0.704 -7.441 1 98.81 113 HIS B O 1
ATOM 2149 N N . HIS B 1 114 ? 5.039 -0.762 -5.223 1 98.88 114 HIS B N 1
ATOM 2150 C CA . HIS B 1 114 ? 4.68 -2.172 -5.117 1 98.88 114 HIS B CA 1
ATOM 2151 C C . HIS B 1 114 ? 4.281 -2.533 -3.691 1 98.88 114 HIS B C 1
ATOM 2153 O O . HIS B 1 114 ? 4.508 -1.753 -2.764 1 98.88 114 HIS B O 1
ATOM 2159 N N . LEU B 1 115 ? 3.613 -3.658 -3.525 1 98.88 115 LEU B N 1
ATOM 2160 C CA . LEU B 1 115 ? 3.336 -4.32 -2.254 1 98.88 115 LEU B CA 1
ATOM 2161 C C . LEU B 1 115 ? 4.227 -5.543 -2.074 1 98.88 115 LEU B C 1
ATOM 2163 O O . LEU B 1 115 ? 4.453 -6.297 -3.023 1 98.88 115 LEU B O 1
ATOM 2167 N N . CYS B 1 116 ? 4.664 -5.711 -0.854 1 98.94 116 CYS B N 1
ATOM 2168 C CA . CYS B 1 116 ? 5.391 -6.934 -0.535 1 98.94 116 CYS B CA 1
ATOM 2169 C C . CYS B 1 116 ? 4.637 -7.762 0.498 1 98.94 116 CYS B C 1
ATOM 2171 O O . CYS B 1 116 ? 4.379 -7.293 1.608 1 98.94 116 CYS B O 1
ATOM 2173 N N . ILE B 1 117 ? 4.285 -8.977 0.118 1 98.94 117 ILE B N 1
ATOM 2174 C CA . ILE B 1 117 ? 3.57 -9.883 1.007 1 98.94 117 ILE B CA 1
ATOM 2175 C C . ILE B 1 117 ? 4.438 -11.102 1.306 1 98.94 117 ILE B C 1
ATOM 2177 O O . ILE B 1 117 ? 5.059 -11.672 0.402 1 98.94 117 ILE B O 1
ATOM 2181 N N . GLU B 1 118 ? 4.453 -11.5 2.555 1 98.81 118 GLU B N 1
ATOM 2182 C CA . GLU B 1 118 ? 5.273 -12.641 2.953 1 98.81 118 GLU B CA 1
ATOM 2183 C C . GLU B 1 118 ? 4.57 -13.961 2.635 1 98.81 118 GLU B C 1
ATOM 2185 O O . GLU B 1 118 ? 3.342 -14.039 2.648 1 98.81 118 GLU B O 1
ATOM 2190 N N . VAL B 1 119 ? 5.371 -14.953 2.324 1 98.75 119 VAL B N 1
ATOM 2191 C CA . VAL B 1 119 ? 4.93 -16.344 2.23 1 98.75 119 VAL B CA 1
ATOM 2192 C C . VAL B 1 119 ? 5.855 -17.234 3.049 1 98.75 119 VAL B C 1
ATOM 2194 O O . VAL B 1 119 ? 7.008 -16.891 3.299 1 98.75 119 VAL B O 1
ATOM 2197 N N . ASP B 1 120 ? 5.414 -18.391 3.473 1 98.56 120 ASP B N 1
ATOM 2198 C CA . ASP B 1 120 ? 6.227 -19.219 4.352 1 98.56 120 ASP B CA 1
ATOM 2199 C C . ASP B 1 120 ? 7.059 -20.219 3.545 1 98.56 120 ASP B C 1
ATOM 2201 O O . ASP B 1 120 ? 7.93 -20.891 4.098 1 98.56 120 ASP B O 1
ATOM 2205 N N . ASN B 1 121 ? 6.793 -20.344 2.291 1 98.44 121 ASN B N 1
ATOM 2206 C CA . ASN B 1 121 ? 7.555 -21.156 1.354 1 98.44 121 ASN B CA 1
ATOM 2207 C C . ASN B 1 121 ? 7.492 -20.594 -0.062 1 98.44 121 ASN B C 1
ATOM 2209 O O . ASN B 1 121 ? 6.578 -20.906 -0.824 1 98.44 121 ASN B O 1
ATOM 2213 N N . ILE B 1 122 ? 8.477 -19.812 -0.449 1 98.44 122 ILE B N 1
ATOM 2214 C CA . ILE B 1 122 ? 8.438 -19.031 -1.679 1 98.44 122 ILE B CA 1
ATOM 2215 C C . ILE B 1 122 ? 8.5 -19.953 -2.887 1 98.44 122 ILE B C 1
ATOM 2217 O O . ILE B 1 122 ? 7.844 -19.719 -3.904 1 98.44 122 ILE B O 1
ATOM 2221 N N . ASN B 1 123 ? 9.258 -21.031 -2.814 1 98 123 ASN B N 1
ATOM 2222 C CA . ASN B 1 123 ? 9.383 -21.953 -3.943 1 98 123 ASN B CA 1
ATOM 2223 C C . ASN B 1 123 ? 8.062 -22.656 -4.242 1 98 123 ASN B C 1
ATOM 2225 O O . ASN B 1 123 ? 7.648 -22.75 -5.398 1 98 123 ASN B O 1
ATOM 2229 N N . GLU B 1 124 ? 7.406 -23.078 -3.221 1 97.88 124 GLU B N 1
ATOM 2230 C CA . GLU B 1 124 ? 6.109 -23.719 -3.404 1 97.88 124 GLU B CA 1
ATOM 2231 C C . GLU B 1 124 ? 5.055 -22.719 -3.867 1 97.88 124 GLU B C 1
ATOM 2233 O O . GLU B 1 124 ? 4.184 -23.047 -4.672 1 97.88 124 GLU B O 1
ATOM 2238 N N . ALA B 1 125 ? 5.105 -21.516 -3.307 1 98.06 125 ALA B N 1
ATOM 2239 C CA . ALA B 1 125 ? 4.18 -20.469 -3.742 1 98.06 125 ALA B CA 1
ATOM 2240 C C . ALA B 1 125 ? 4.324 -20.203 -5.238 1 98.06 125 ALA B C 1
ATOM 2242 O O . ALA B 1 125 ? 3.332 -20.188 -5.969 1 98.06 125 ALA B O 1
ATOM 2243 N N . VAL B 1 126 ? 5.547 -20.031 -5.672 1 97.81 126 VAL B N 1
ATOM 2244 C CA . VAL B 1 126 ? 5.816 -19.703 -7.066 1 97.81 126 VAL B CA 1
ATOM 2245 C C . VAL B 1 126 ? 5.344 -20.844 -7.965 1 97.81 126 VAL B C 1
ATOM 2247 O O . VAL B 1 126 ? 4.727 -20.609 -9.008 1 97.81 126 VAL B O 1
ATOM 2250 N N . LYS B 1 127 ? 5.664 -22.062 -7.586 1 96.88 127 LYS B N 1
ATOM 2251 C CA . LYS B 1 127 ? 5.195 -23.219 -8.336 1 96.88 127 LYS B CA 1
ATOM 2252 C C . LYS B 1 127 ? 3.676 -23.203 -8.477 1 96.88 127 LYS B C 1
ATOM 2254 O O . LYS B 1 127 ? 3.15 -23.375 -9.578 1 96.88 127 LYS B O 1
ATOM 2259 N N . ASP B 1 128 ? 3.035 -22.969 -7.41 1 96.88 128 ASP B N 1
ATOM 2260 C CA . ASP B 1 128 ? 1.577 -22.938 -7.387 1 96.88 128 ASP B CA 1
ATOM 2261 C C . ASP B 1 128 ? 1.035 -21.797 -8.25 1 96.88 128 ASP B C 1
ATOM 2263 O O . ASP B 1 128 ? 0.07 -21.984 -8.992 1 96.88 128 ASP B O 1
ATOM 2267 N N . LEU B 1 129 ? 1.587 -20.594 -8.164 1 96.88 129 LEU B N 1
ATOM 2268 C CA . LEU B 1 129 ? 1.172 -19.438 -8.953 1 96.88 129 LEU B CA 1
ATOM 2269 C C . LEU B 1 129 ? 1.295 -19.719 -10.445 1 96.88 129 LEU B C 1
ATOM 2271 O O . LEU B 1 129 ? 0.403 -19.375 -11.219 1 96.88 129 LEU B O 1
ATOM 2275 N N . LYS B 1 130 ? 2.354 -20.344 -10.82 1 95.62 130 LYS B N 1
ATOM 2276 C CA . LYS B 1 130 ? 2.551 -20.688 -12.227 1 95.62 130 LYS B CA 1
ATOM 2277 C C . LYS B 1 130 ? 1.482 -21.672 -12.703 1 95.62 130 LYS B C 1
ATOM 2279 O O . LYS B 1 130 ? 0.99 -21.562 -13.828 1 95.62 130 LYS B O 1
ATOM 2284 N N . GLU B 1 131 ? 1.108 -22.562 -11.898 1 95.38 131 GLU B N 1
ATOM 2285 C CA 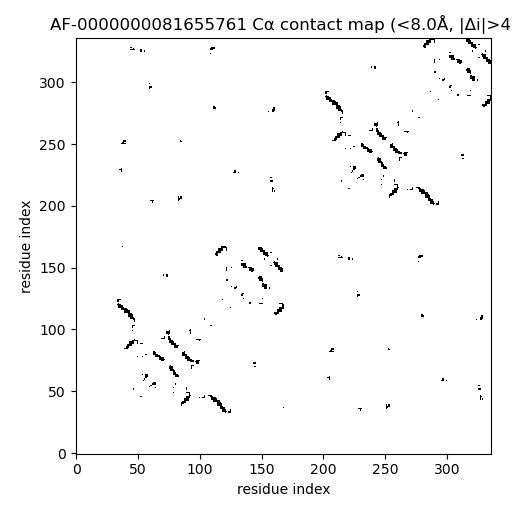. GLU B 1 131 ? 0.057 -23.516 -12.227 1 95.38 131 GLU B CA 1
ATOM 2286 C C . GLU B 1 131 ? -1.283 -22.812 -12.43 1 95.38 131 GLU B C 1
ATOM 2288 O O . GLU B 1 131 ? -2.139 -23.312 -13.164 1 95.38 131 GLU B O 1
ATOM 2293 N N . HIS B 1 132 ? -1.433 -21.688 -11.773 1 96 132 HIS B N 1
ATOM 2294 C CA . HIS B 1 132 ? -2.652 -20.891 -11.898 1 96 132 HIS B CA 1
ATOM 2295 C C . HIS B 1 132 ? -2.502 -19.812 -12.969 1 96 132 HIS B C 1
ATOM 2297 O O . HIS B 1 132 ? -3.318 -18.891 -13.039 1 96 132 HIS B O 1
ATOM 2303 N N . ASN B 1 133 ? -1.396 -19.781 -13.711 1 95.88 133 ASN B N 1
ATOM 2304 C CA . ASN B 1 133 ? -1.137 -18.906 -14.852 1 95.88 133 ASN B CA 1
ATOM 2305 C C . ASN B 1 133 ? -0.9 -17.469 -14.406 1 95.88 133 ASN B C 1
ATOM 2307 O O . ASN B 1 133 ? -1.296 -16.531 -15.102 1 95.88 133 ASN B O 1
ATOM 2311 N N . ILE B 1 134 ? -0.436 -17.375 -13.195 1 96.62 134 ILE B N 1
ATOM 2312 C CA . ILE B 1 134 ? 0.072 -16.078 -12.766 1 96.62 134 ILE B CA 1
ATOM 2313 C C . ILE B 1 134 ? 1.522 -15.914 -13.219 1 96.62 134 ILE B C 1
ATOM 2315 O O . ILE B 1 134 ? 2.387 -16.703 -12.852 1 96.62 134 ILE B O 1
ATOM 2319 N N . ARG B 1 135 ? 1.785 -14.945 -14 1 96.56 135 ARG B N 1
ATOM 2320 C CA . ARG B 1 135 ? 3.117 -14.742 -14.555 1 96.56 135 ARG B CA 1
ATOM 2321 C C . ARG B 1 135 ? 4.062 -14.141 -13.516 1 96.56 135 ARG B C 1
ATOM 2323 O O . ARG B 1 135 ? 3.668 -13.266 -12.75 1 96.56 135 ARG B O 1
ATOM 2330 N N . THR B 1 136 ? 5.273 -14.609 -13.469 1 98 136 THR B N 1
ATOM 2331 C CA . THR B 1 136 ? 6.355 -14.078 -12.656 1 98 136 THR B CA 1
ATOM 2332 C C . THR B 1 136 ? 7.32 -13.25 -13.5 1 98 136 THR B C 1
ATOM 2334 O O . THR B 1 136 ? 7.418 -13.453 -14.711 1 98 136 THR B O 1
ATOM 2337 N N . LEU B 1 137 ? 8.016 -12.328 -12.914 1 96.81 137 LEU B N 1
ATOM 2338 C CA . LEU B 1 137 ? 8.898 -11.453 -13.68 1 96.81 137 LEU B CA 1
ATOM 2339 C C . LEU B 1 137 ? 10.289 -12.062 -13.812 1 96.81 137 LEU B C 1
ATOM 2341 O O . LEU B 1 137 ? 11.109 -11.578 -14.602 1 96.81 137 LEU B O 1
ATOM 2345 N N . SER B 1 138 ? 10.648 -13.062 -13 1 96.56 138 SER B N 1
ATOM 2346 C CA . SER B 1 138 ? 11.844 -13.883 -13.141 1 96.56 138 SER B CA 1
ATOM 2347 C C . SER B 1 138 ? 11.508 -15.367 -13.109 1 96.56 138 SER B C 1
ATOM 2349 O O . SER B 1 138 ? 10.477 -15.766 -12.562 1 96.56 138 SER B O 1
ATOM 2351 N N . PRO B 1 139 ? 12.32 -16.188 -13.711 1 95.75 139 PRO B N 1
ATOM 2352 C CA . PRO B 1 139 ? 12.031 -17.609 -13.719 1 95.75 139 PRO B CA 1
ATOM 2353 C C . PRO B 1 139 ? 12.094 -18.25 -12.328 1 95.75 139 PRO B C 1
ATOM 2355 O O . PRO B 1 139 ? 11.32 -19.156 -12.023 1 95.75 139 PRO B O 1
ATOM 2358 N N . GLU B 1 140 ? 13.016 -17.797 -11.531 1 97.12 140 GLU B N 1
ATOM 2359 C CA . GLU B 1 140 ? 13.219 -18.281 -10.172 1 97.12 140 GLU B CA 1
ATOM 2360 C C . GLU B 1 140 ? 13.32 -17.125 -9.18 1 97.12 140 GLU B C 1
ATOM 2362 O O . GLU B 1 140 ? 13.633 -16 -9.562 1 97.12 140 GLU B O 1
ATOM 2367 N N . PRO B 1 141 ? 12.961 -17.469 -7.887 1 98 141 PRO B N 1
ATOM 2368 C CA . PRO B 1 141 ? 13.156 -16.422 -6.879 1 98 141 PRO B CA 1
ATOM 2369 C C . PRO B 1 141 ? 14.602 -15.914 -6.828 1 98 141 PRO B C 1
ATOM 2371 O O . PRO B 1 141 ? 15.531 -16.672 -7.062 1 98 141 PRO B O 1
ATOM 2374 N N . ARG B 1 142 ? 14.68 -14.617 -6.562 1 97.31 142 ARG B N 1
ATOM 2375 C CA . ARG B 1 142 ? 15.984 -13.984 -6.391 1 97.31 142 ARG B CA 1
ATOM 2376 C C . ARG B 1 142 ? 16.109 -13.367 -5 1 97.31 142 ARG B C 1
ATOM 2378 O O . ARG B 1 142 ? 15.109 -13.117 -4.328 1 97.31 142 ARG B O 1
ATOM 2385 N N . ILE B 1 143 ? 17.344 -13.156 -4.617 1 96.5 143 ILE B N 1
ATOM 2386 C CA . ILE B 1 143 ? 17.547 -12.484 -3.336 1 96.5 143 ILE B CA 1
ATOM 2387 C C . ILE B 1 143 ? 17.219 -11 -3.473 1 96.5 143 ILE B C 1
ATOM 2389 O O . ILE B 1 143 ? 17.797 -10.305 -4.312 1 96.5 143 ILE B O 1
ATOM 2393 N N . GLY B 1 144 ? 16.344 -10.5 -2.658 1 94.56 144 GLY B N 1
ATOM 2394 C CA . GLY B 1 144 ? 15.898 -9.117 -2.729 1 94.56 144 GLY B CA 1
ATOM 2395 C C . GLY B 1 144 ? 16.75 -8.18 -1.899 1 94.56 144 GLY B C 1
ATOM 2396 O O . GLY B 1 144 ? 17.812 -8.57 -1.403 1 94.56 144 GLY B O 1
ATOM 2397 N N . ALA B 1 145 ? 16.328 -6.965 -1.808 1 88.5 145 ALA B N 1
ATOM 2398 C CA . ALA B 1 145 ? 17.047 -5.875 -1.159 1 88.5 145 ALA B CA 1
ATOM 2399 C C . ALA B 1 145 ? 17.234 -6.152 0.33 1 88.5 145 ALA B C 1
ATOM 2401 O O . ALA B 1 145 ? 18.141 -5.594 0.961 1 88.5 145 ALA B O 1
ATOM 2402 N N . HIS B 1 146 ? 16.406 -7.082 0.869 1 91.44 146 HIS B N 1
ATOM 2403 C CA . HIS B 1 146 ? 16.5 -7.344 2.303 1 91.44 146 HIS B CA 1
ATOM 2404 C C . HIS B 1 146 ? 17.078 -8.727 2.576 1 91.44 146 HIS B C 1
ATOM 2406 O O . HIS B 1 146 ? 16.78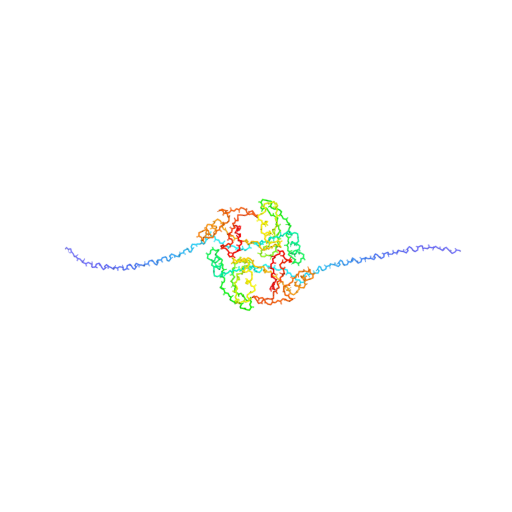1 -9.336 3.605 1 91.44 146 HIS B O 1
ATOM 2412 N N . ASN B 1 147 ? 17.719 -9.32 1.624 1 94.62 147 ASN B N 1
ATOM 2413 C CA . ASN B 1 147 ? 18.516 -10.547 1.725 1 94.62 147 ASN B CA 1
ATOM 2414 C C . ASN B 1 147 ? 17.625 -11.773 1.912 1 94.62 147 ASN B C 1
ATOM 2416 O O . ASN B 1 147 ? 17.984 -12.711 2.615 1 94.62 147 ASN B O 1
ATOM 2420 N N . LYS B 1 148 ? 16.469 -11.727 1.437 1 97.88 148 LYS B N 1
ATOM 2421 C CA . LYS B 1 148 ? 15.523 -12.844 1.404 1 97.88 148 LYS B CA 1
ATOM 2422 C C . LYS B 1 148 ? 15.086 -13.148 -0.025 1 97.88 148 LYS B C 1
ATOM 2424 O O . LYS B 1 148 ? 15.078 -12.266 -0.883 1 97.88 148 LYS B O 1
ATOM 2429 N N . PRO B 1 149 ? 14.766 -14.398 -0.284 1 98.62 149 PRO B N 1
ATOM 2430 C CA . PRO B 1 149 ? 14.211 -14.711 -1.604 1 98.62 149 PRO B CA 1
ATOM 2431 C C . PRO B 1 149 ? 12.906 -13.977 -1.886 1 98.62 149 PRO B C 1
ATOM 2433 O O . PRO B 1 149 ? 12.023 -13.922 -1.024 1 98.62 149 PRO B O 1
ATOM 2436 N N . ILE B 1 150 ? 12.844 -13.406 -3.068 1 98.75 150 ILE B N 1
ATOM 2437 C CA . ILE B 1 150 ? 11.633 -12.695 -3.459 1 98.75 150 ILE B CA 1
ATOM 2438 C C . ILE B 1 150 ? 11.219 -13.109 -4.867 1 98.75 150 ILE B C 1
ATOM 2440 O O . ILE B 1 150 ? 12.008 -13.711 -5.602 1 98.75 150 ILE B O 1
ATOM 2444 N N . MET B 1 151 ? 9.961 -12.852 -5.234 1 98.75 151 MET B N 1
ATOM 2445 C CA . MET B 1 151 ? 9.398 -12.984 -6.578 1 98.75 151 MET B CA 1
ATOM 2446 C C . MET B 1 151 ? 8.406 -11.867 -6.859 1 98.75 151 MET B C 1
ATOM 2448 O O . MET B 1 151 ? 7.508 -11.609 -6.055 1 98.75 151 MET B O 1
ATOM 2452 N N . PHE B 1 152 ? 8.609 -11.195 -7.973 1 98.69 152 PHE B N 1
ATOM 2453 C CA . PHE B 1 152 ? 7.621 -10.227 -8.438 1 98.69 152 PHE B CA 1
ATOM 2454 C C . PHE B 1 152 ? 6.609 -10.883 -9.367 1 98.69 152 PHE B C 1
ATOM 2456 O O . PHE B 1 152 ? 6.98 -11.664 -10.242 1 98.69 152 PHE B O 1
ATOM 2463 N N . LEU B 1 153 ? 5.371 -10.547 -9.125 1 98.5 153 LEU B N 1
ATOM 2464 C CA . LEU B 1 153 ? 4.277 -11.008 -9.969 1 98.5 153 LEU B CA 1
ATOM 2465 C C . LEU B 1 153 ? 3.867 -9.938 -10.969 1 98.5 153 LEU B C 1
ATOM 2467 O O . LEU B 1 153 ? 3.832 -8.75 -10.625 1 98.5 153 LEU B O 1
ATOM 2471 N N . HIS B 1 154 ? 3.537 -10.312 -12.148 1 97.62 154 HIS B N 1
ATOM 2472 C CA . HIS B 1 154 ? 3.186 -9.367 -13.211 1 97.62 154 HIS B CA 1
ATOM 2473 C C . HIS B 1 154 ? 1.918 -8.594 -12.867 1 97.62 154 HIS B C 1
ATOM 2475 O O . HIS B 1 154 ? 0.883 -9.195 -12.562 1 97.62 154 HIS B O 1
ATOM 2481 N N . PRO B 1 155 ? 1.928 -7.297 -12.977 1 97.69 155 PRO B N 1
ATOM 2482 C CA . PRO B 1 155 ? 0.793 -6.48 -12.539 1 97.69 155 PRO B CA 1
ATOM 2483 C C . PRO B 1 155 ? -0.499 -6.82 -13.281 1 97.69 155 PRO B C 1
ATOM 2485 O O . PRO B 1 155 ? -1.583 -6.762 -12.695 1 97.69 155 PRO B O 1
ATOM 2488 N N . LYS B 1 156 ? -0.461 -7.238 -14.5 1 95.81 156 LYS B N 1
ATOM 2489 C CA . LYS B 1 156 ? -1.654 -7.523 -15.297 1 95.81 156 LYS B CA 1
ATOM 2490 C C . LYS B 1 156 ? -2.438 -8.695 -14.711 1 95.81 156 LYS B C 1
ATOM 2492 O O . LYS B 1 156 ? -3.641 -8.82 -14.945 1 95.81 156 LYS B O 1
ATOM 2497 N N . ASP B 1 157 ? -1.713 -9.531 -13.984 1 95.62 157 ASP B N 1
ATOM 2498 C CA . ASP B 1 157 ? -2.361 -10.695 -13.391 1 95.62 157 ASP B CA 1
ATOM 2499 C C . ASP B 1 157 ? -2.787 -10.422 -11.953 1 95.62 157 ASP B C 1
ATOM 2501 O O . ASP B 1 157 ? -3.416 -11.266 -11.312 1 95.62 157 ASP B O 1
ATOM 2505 N N . CYS B 1 158 ? -2.443 -9.234 -11.414 1 96.5 158 CYS B N 1
ATOM 2506 C CA . CYS B 1 158 ? -2.682 -8.906 -10.016 1 96.5 158 CYS B CA 1
ATOM 2507 C C . CYS B 1 158 ? -3.473 -7.609 -9.891 1 96.5 158 CYS B C 1
ATOM 2509 O O . CYS B 1 158 ? -3.221 -6.805 -8.992 1 96.5 158 CYS B O 1
ATOM 2511 N N . GLY B 1 159 ? -4.406 -7.387 -10.82 1 94.69 159 GLY B N 1
ATOM 2512 C CA . GLY B 1 159 ? -5.246 -6.203 -10.727 1 94.69 159 GLY B CA 1
ATOM 2513 C C . GLY B 1 159 ? -4.473 -4.91 -10.922 1 94.69 159 GLY B C 1
ATOM 2514 O O . GLY B 1 159 ? -4.77 -3.902 -10.273 1 94.69 159 GLY B O 1
ATOM 2515 N N . GLY B 1 160 ? -3.414 -4.926 -11.742 1 97.38 160 GLY B N 1
ATOM 2516 C CA . GLY B 1 160 ? -2.621 -3.746 -12.047 1 97.38 160 GLY B CA 1
ATOM 2517 C C . GLY B 1 160 ? -1.623 -3.404 -10.953 1 97.38 160 GLY B C 1
ATOM 2518 O O . GLY B 1 160 ? -1.064 -2.305 -10.938 1 97.38 160 GLY B O 1
ATOM 2519 N N . VAL B 1 161 ? -1.42 -4.266 -10.008 1 98.62 161 VAL B N 1
ATOM 2520 C CA . VAL B 1 161 ? -0.539 -4.02 -8.875 1 98.62 161 VAL B CA 1
ATOM 2521 C C . VAL B 1 161 ? 0.734 -4.848 -9.016 1 98.62 161 VAL B C 1
ATOM 2523 O O . VAL B 1 161 ? 0.672 -6.043 -9.328 1 98.62 161 VAL B O 1
ATOM 2526 N N . LEU B 1 162 ? 1.901 -4.23 -8.859 1 98.69 162 LEU B N 1
ATOM 2527 C CA . LEU B 1 162 ? 3.154 -4.965 -8.727 1 98.69 162 LEU B CA 1
ATOM 2528 C C . LEU B 1 162 ? 3.277 -5.582 -7.34 1 98.69 162 LEU B C 1
ATOM 2530 O O . LEU B 1 162 ? 3.486 -4.867 -6.355 1 98.69 162 LEU B O 1
ATOM 2534 N N . VAL B 1 163 ? 3.096 -6.902 -7.258 1 98.81 163 VAL B N 1
ATOM 2535 C CA . VAL B 1 163 ? 3.143 -7.621 -5.988 1 98.81 163 VAL B CA 1
ATOM 2536 C C . VAL B 1 163 ? 4.48 -8.352 -5.855 1 98.81 163 VAL B C 1
ATOM 2538 O O . VAL B 1 163 ? 4.891 -9.078 -6.762 1 98.81 163 VAL B O 1
ATOM 2541 N N . GLU B 1 164 ? 5.164 -8.078 -4.801 1 98.81 164 GLU B N 1
ATOM 2542 C CA . GLU B 1 164 ? 6.359 -8.805 -4.395 1 98.81 164 GLU B CA 1
ATOM 2543 C C . GLU B 1 164 ? 6.035 -9.852 -3.336 1 98.81 164 GLU B C 1
ATOM 2545 O O . GLU B 1 164 ? 5.438 -9.539 -2.305 1 98.81 164 GLU B O 1
ATOM 2550 N N . LEU B 1 165 ? 6.344 -11.148 -3.652 1 98.75 165 LEU B N 1
ATOM 2551 C CA . LEU B 1 165 ? 6.34 -12.164 -2.609 1 98.75 165 LEU B CA 1
ATOM 2552 C C . LEU B 1 165 ? 7.715 -12.289 -1.962 1 98.75 165 LEU B C 1
ATOM 2554 O O . LEU B 1 165 ? 8.734 -12.258 -2.652 1 98.75 165 LEU B O 1
ATOM 2558 N N . GLU B 1 166 ? 7.73 -12.383 -0.653 1 98.81 166 GLU B N 1
ATOM 2559 C CA . GLU B 1 166 ? 8.984 -12.531 0.077 1 98.81 166 GLU B CA 1
ATOM 2560 C C . GLU B 1 166 ? 8.914 -13.68 1.076 1 98.81 166 GLU B C 1
ATOM 2562 O O . GLU B 1 166 ? 7.918 -13.828 1.79 1 98.81 166 GLU B O 1
ATOM 2567 N N . GLU B 1 167 ? 9.992 -14.508 1.055 1 98.81 167 GLU B N 1
ATOM 2568 C CA . GLU B 1 167 ? 10.086 -15.555 2.076 1 98.81 167 GLU B CA 1
ATOM 2569 C C . GLU B 1 167 ? 10.047 -14.953 3.479 1 98.81 167 GLU B C 1
ATOM 2571 O O . GLU B 1 167 ? 10.734 -13.969 3.76 1 98.81 167 GLU B O 1
ATOM 2576 N N . ALA B 1 168 ? 9.195 -15.5 4.367 1 97.44 168 ALA B N 1
ATOM 2577 C CA . ALA B 1 168 ? 9.062 -14.992 5.73 1 97.44 168 ALA B CA 1
ATOM 2578 C C . ALA B 1 168 ? 10.336 -15.242 6.539 1 97.44 168 ALA B C 1
ATOM 2580 O O . ALA B 1 168 ? 11.055 -16.203 6.285 1 97.44 168 ALA B O 1
#

Sequence (336 aa):
MAFFLRTACRTFVRSSAVYVNQSSICTSAGIKAAWNLGKLNHVAIAVPDLEKASKMYRDVLGAKVSEPVPLPEHGVSTVFIELGNTKLELLHPLGEKSPIQSFLDKKPGGGLHHLCIEVDNINEAVKDLKEHNIRTLSPEPRIGAHNKPIMFLHPKDCGGVLVELEEAMAFFLRTACRTFVRSSAVYVNQSSICTSAGIKAAWNLGKLNHVAIAVPDLEKASKMYRDVLGAKVSEPVPLPEHGVSTVFIELGNTKLELLHPLGEKSPIQSFLDKKPGGGLHHLCIEVDNINEAVKDLKEHNIRTLSPEPRIGAHNKPIMFLHPKDCGGVLVELEEA

Nearest PDB structures (foldseek):
  6qh4-assembly1_C  TM=9.873E-01  e=8.900E-22  Homo sapiens
  6qh4-assembly2_B  TM=9.916E-01  e=2.404E-21  Homo sapiens
  6qh4-assembly2_D-2  TM=9.861E-01  e=2.017E-21  Homo sapiens
  6qh4-assembly1_A  TM=9.922E-01  e=7.299E-21  Homo sapiens
  3rmu-assembly2_D  TM=9.713E-01  e=1.309E-20  Homo sapiens

Radius of gyration: 34.99 Å; Cα contacts (8 Å, |Δi|>4): 672; chains: 2; bounding box: 72×161×103 Å

pLDDT: mean 84.55, std 26.82, range [23.91, 98.94]

Solvent-accessible surface area (backbone atoms only — not comparable to full-atom values): 18810 Å² total; per-residue (Å²): 139,88,84,78,78,78,78,80,76,81,75,79,76,75,77,74,76,72,73,74,72,74,72,72,71,72,68,68,69,68,79,68,69,81,41,51,66,43,36,54,57,32,39,32,29,36,29,79,47,58,66,63,48,50,43,45,42,33,75,69,52,60,38,55,60,53,71,76,45,81,37,74,93,68,12,28,28,37,31,43,36,52,28,86,56,37,31,39,34,40,35,24,70,29,76,94,76,20,82,54,45,66,57,37,72,78,31,67,58,23,18,78,57,36,41,30,34,24,22,76,31,50,69,48,42,53,54,52,36,48,75,70,70,41,53,58,77,53,97,62,72,40,73,41,97,82,75,34,48,25,44,45,37,40,24,86,71,49,39,32,28,37,38,30,39,29,43,106,137,87,82,79,77,78,76,80,76,78,74,77,77,75,77,73,75,74,72,74,71,73,74,74,69,71,66,68,69,68,79,68,69,81,42,50,64,43,37,54,56,31,40,32,30,36,31,82,46,59,65,63,48,50,44,45,42,33,75,70,49,59,38,55,60,54,72,77,44,81,35,72,94,68,12,28,29,38,30,43,37,50,27,89,59,37,31,40,33,41,35,24,70,30,77,94,76,19,81,56,45,65,59,36,72,78,30,68,57,23,19,76,58,35,40,30,34,23,21,75,31,50,69,47,42,52,54,52,37,48,76,70,70,40,54,58,77,53,97,61,72,41,72,42,98,81,75,35,48,26,44,45,37,40,25,85,71,50,40,31,27,38,38,30,40,28,42,104

Secondary structure (DSSP, 8-state):
---------------------------------SS-EEEEEEEEEE-S-HHHHHHIIIIIS--EEPPPEEEGGGTEEEEEEE-SSSEEEEEEE-STT-TTHHHHHH-TT-EEEEEEEEES-HHHHHHHHHHTTPPBSSSS-EE-TTSSEEEEEPGGGTTT--EEEEE-/---------------------------------SS-EEEEEEEEEE-S-HHHHHHIIIIIS--EEPPPEEEGGGTEEEEEEE-SSSEEEEEEE-STT-TTHHHHHH-TT-EEEEEEEEES-HHHHHHHHHHTTPPBSSSS-EE-TTSSEEEEEPGGGTTT--EEEEE-

InterPro domains:
  IPR017515 Methylmalonyl-CoA epimerase [TIGR03081] (39-167)
  IPR017515 Methylmalonyl-CoA epimerase [cd07249] (40-167)
  IPR029068 Glyoxalase/Bleomycin resistance protein/Dihydroxybiphenyl dioxygenase [G3DSA:3.10.180.10] (37-167)
  IPR029068 Glyoxalase/Bleomycin resistance protein/Dihydroxybiphenyl dioxygenase [SSF54593] (34-167)
  IPR037523 Vicinal oxygen chelate (VOC), core domain [PS51819] (39-168)
  IPR051785 Methylmalonyl-CoA/ethylmalonyl-CoA epimerase [PTHR43048] (33-168)